Protein AF-A0A7C1BWY4-F1 (afdb_monomer)

Nearest PDB structures (foldseek):
  3x1l-assembly1_H  TM=4.201E-01  e=5.572E-02  Archaeoglobus fulgidus DSM 4304

Solvent-accessible surface area (backbone atoms only — not comparable to full-atom values): 19844 Å² total; per-residue (Å²): 144,86,88,88,88,85,84,80,77,74,80,69,59,78,32,77,46,79,43,73,41,64,31,65,55,60,60,73,82,49,42,76,70,36,74,76,50,57,74,44,43,20,40,29,40,39,60,72,65,36,32,48,62,25,18,27,71,47,77,40,70,37,46,59,66,57,35,50,54,54,47,51,54,49,52,50,38,45,66,73,47,46,53,79,58,48,58,71,74,50,72,84,60,72,86,36,77,56,74,91,39,56,69,41,40,53,47,59,36,35,56,68,23,70,56,37,46,55,51,45,54,52,50,51,53,50,50,52,56,53,46,57,74,73,38,99,75,77,81,87,84,83,82,78,82,92,63,93,84,86,52,42,58,87,40,90,47,101,88,54,75,17,66,42,43,40,84,92,68,12,38,58,44,47,57,15,66,59,53,48,49,54,54,47,52,53,45,50,47,34,30,60,74,35,88,89,45,92,46,40,62,46,51,48,33,51,35,64,19,63,63,66,75,39,59,49,38,48,58,74,90,77,54,69,99,43,71,67,63,47,54,51,40,50,50,38,31,47,40,48,49,51,44,25,75,76,40,30,75,77,35,63,56,41,49,52,53,38,64,33,63,64,37,44,74,32,36,57,77,95,55,42,71,34,52,82,32,46,34,61,34,50,59,44,46,52,75,30,69,68,57,42,72,34,51,50,48,72,36,74,58,83,63,64,67,43,75,57,79,66,76,74,54,80,85,80,85,86,58,63,56,42,57,52,31,77,70,71,74,46,79,75,53,91,86,48,78,64,69,125

Sequence (340 aa):
MRQLVKANKGFDMEKVKEIEIPRYTVPGYLEKLLSTDFYEATPGHRFLLYFHGASYKARLKGERKEVKDKGKDLERKLDHGEWKNLYKQYRPSDWNPLKDSKIYALKSVRGKSEIAKVLTEALQSRQAFLAEKLVNQVEPIKVKLTAPLATGLGNPHPVENGFSFLSPYGIPYLPGSGIKGAVRRAAEELALFDESSDWSIPLVWLLFGFETSSAYLAPLSKLEAVDVVQKEAEHWRGAFGEYAEKQAEADKVLRYWLSLEAVKSSIPEELQHLTERPFEFCKTLQGSDKLRKAISWQGLVRFWDVFFDTDFLDVDILNPHHKDYYEGKGPPHDAESPKP

Radius of gyration: 29.58 Å; Cα contacts (8 Å, |Δi|>4): 417; chains: 1; bounding box: 61×52×114 Å

Mean predicted aligned error: 10.59 Å

pLDDT: mean 82.98, std 13.2, range [36.94, 98.19]

Structure (mmCIF, N/CA/C/O backbone):
data_AF-A0A7C1BWY4-F1
#
_entry.id   AF-A0A7C1BWY4-F1
#
loop_
_atom_site.group_PDB
_atom_site.id
_atom_site.type_symbol
_atom_site.label_atom_id
_atom_site.label_alt_id
_atom_site.label_comp_id
_atom_site.label_asym_id
_atom_site.label_entity_id
_atom_site.label_seq_id
_atom_site.pdbx_PDB_ins_code
_atom_site.Cartn_x
_atom_site.Cartn_y
_atom_site.Cartn_z
_atom_site.occupancy
_atom_site.B_iso_or_equiv
_atom_site.auth_seq_id
_atom_site.auth_comp_id
_atom_site.auth_asym_id
_atom_site.auth_atom_id
_atom_site.pdbx_PDB_model_num
ATOM 1 N N . MET A 1 1 ? 18.100 23.769 -83.404 1.00 38.16 1 MET A N 1
ATOM 2 C CA . MET A 1 1 ? 17.680 23.913 -81.988 1.00 38.16 1 MET A CA 1
ATOM 3 C C . MET A 1 1 ? 16.812 22.734 -81.525 1.00 38.16 1 MET A C 1
ATOM 5 O O . MET A 1 1 ? 15.706 22.909 -81.035 1.00 38.16 1 MET A O 1
ATOM 9 N N . ARG A 1 2 ? 17.310 21.504 -81.680 1.00 37.97 2 ARG A N 1
ATOM 10 C CA . ARG A 1 2 ? 16.733 20.279 -81.111 1.00 37.97 2 ARG A CA 1
ATOM 11 C C . ARG A 1 2 ? 17.911 19.474 -80.589 1.00 37.97 2 ARG A C 1
ATOM 13 O O . ARG A 1 2 ? 18.561 18.822 -81.389 1.00 37.97 2 ARG A O 1
ATOM 20 N N . GLN A 1 3 ? 18.210 19.644 -79.306 1.00 36.94 3 GLN A N 1
ATOM 21 C CA . GLN A 1 3 ? 19.087 18.841 -78.439 1.00 36.94 3 GLN A CA 1
ATOM 22 C C . GLN A 1 3 ? 19.572 19.785 -77.337 1.00 36.94 3 GLN A C 1
ATOM 24 O O . GLN A 1 3 ? 20.549 20.483 -77.557 1.00 36.94 3 GLN A O 1
ATOM 29 N N . LEU A 1 4 ? 18.835 19.883 -76.220 1.00 36.97 4 LEU A N 1
ATOM 30 C CA . LEU A 1 4 ? 19.330 20.381 -74.917 1.00 36.97 4 LEU A CA 1
ATOM 31 C C . LEU A 1 4 ? 18.254 20.321 -73.803 1.00 36.97 4 LEU A C 1
ATOM 33 O O . LEU A 1 4 ? 18.167 21.212 -72.972 1.00 36.97 4 LEU A O 1
ATOM 37 N N . VAL A 1 5 ? 17.408 19.277 -73.751 1.00 41.53 5 VAL A N 1
ATOM 38 C CA . VAL A 1 5 ? 16.479 19.073 -72.604 1.00 41.53 5 VAL A CA 1
ATOM 39 C C . VAL A 1 5 ? 16.385 17.596 -72.189 1.00 41.53 5 VAL A C 1
ATOM 41 O O . VAL A 1 5 ? 15.320 17.071 -71.886 1.00 41.53 5 VAL A O 1
ATOM 44 N N . LYS A 1 6 ? 17.509 16.873 -72.191 1.00 43.94 6 LYS A N 1
ATOM 45 C CA . LYS A 1 6 ? 17.592 15.530 -71.584 1.00 43.94 6 LYS A CA 1
ATOM 46 C C . LYS A 1 6 ? 18.918 15.339 -70.853 1.00 43.94 6 LYS A C 1
ATOM 48 O O . LYS A 1 6 ? 19.747 14.546 -71.272 1.00 43.94 6 LYS A O 1
ATOM 53 N N . ALA A 1 7 ? 19.097 16.062 -69.753 1.00 42.03 7 ALA A N 1
ATOM 54 C CA . ALA A 1 7 ? 20.042 15.705 -68.697 1.00 42.03 7 ALA A CA 1
ATOM 55 C C . ALA A 1 7 ? 19.697 16.492 -67.426 1.00 42.03 7 ALA A C 1
ATOM 57 O O . ALA A 1 7 ? 20.281 17.525 -67.147 1.00 42.03 7 ALA A O 1
ATOM 58 N N . ASN A 1 8 ? 18.689 16.027 -66.694 1.00 39.12 8 ASN A N 1
ATOM 59 C CA . ASN A 1 8 ? 18.586 16.237 -65.249 1.00 39.12 8 ASN A CA 1
ATOM 60 C C . ASN A 1 8 ? 17.793 15.050 -64.686 1.00 39.12 8 ASN A C 1
ATOM 62 O O . ASN A 1 8 ? 16.659 15.168 -64.231 1.00 39.12 8 ASN A O 1
ATOM 66 N N . LYS A 1 9 ? 18.383 13.850 -64.814 1.00 44.06 9 LYS A N 1
ATOM 67 C CA . LYS A 1 9 ? 18.074 12.752 -63.894 1.00 44.06 9 LYS A CA 1
ATOM 68 C C . LYS A 1 9 ? 18.642 13.167 -62.541 1.00 44.06 9 LYS A C 1
ATOM 70 O O . LYS A 1 9 ? 19.749 13.693 -62.493 1.00 44.06 9 LYS A O 1
ATOM 75 N N . GLY A 1 10 ? 17.825 13.008 -61.505 1.00 44.81 10 GLY A N 1
ATOM 76 C CA . GLY A 1 10 ? 18.005 13.628 -60.202 1.00 44.81 10 GLY A CA 1
ATOM 77 C C . GLY A 1 10 ? 19.420 13.500 -59.654 1.00 44.81 10 GLY A C 1
ATOM 78 O O . GLY A 1 10 ? 19.960 12.402 -59.558 1.00 44.81 10 GLY A O 1
ATOM 79 N N . PHE A 1 11 ? 19.976 14.639 -59.248 1.00 47.97 11 PHE A N 1
ATOM 80 C CA . PHE A 1 11 ? 20.920 14.656 -58.144 1.00 47.97 11 PHE A CA 1
ATOM 81 C C . PHE A 1 11 ? 20.194 14.024 -56.954 1.00 47.97 11 PHE A C 1
ATOM 83 O O . PHE A 1 11 ? 19.310 14.650 -56.362 1.00 47.97 11 PHE A O 1
ATOM 90 N N . ASP A 1 12 ? 20.494 12.761 -56.658 1.00 56.50 12 ASP A N 1
ATOM 91 C CA . ASP A 1 12 ? 20.098 12.144 -55.399 1.00 56.50 12 ASP A CA 1
ATOM 92 C C . ASP A 1 12 ? 20.896 12.883 -54.321 1.00 56.50 12 ASP A C 1
ATOM 94 O O . ASP A 1 12 ? 22.077 12.623 -54.098 1.00 56.50 12 ASP A O 1
ATOM 98 N N . MET A 1 13 ? 20.302 13.952 -53.782 1.00 62.56 13 MET A N 1
ATOM 99 C CA . MET A 1 13 ? 20.962 14.779 -52.781 1.00 62.56 13 MET A CA 1
ATOM 100 C C . MET A 1 13 ? 21.302 13.891 -51.590 1.00 62.56 13 MET A C 1
ATOM 102 O O . MET A 1 13 ? 20.403 13.273 -51.009 1.00 62.56 13 MET A O 1
ATOM 106 N N . GLU A 1 14 ? 22.589 13.843 -51.241 1.00 71.56 14 GLU A N 1
ATOM 107 C CA . GLU A 1 14 ? 23.086 13.134 -50.067 1.00 71.56 14 GLU A CA 1
ATOM 108 C C . GLU A 1 14 ? 22.249 13.556 -48.858 1.00 71.56 14 GLU A C 1
ATOM 110 O O . GLU A 1 14 ? 22.215 14.727 -48.465 1.00 71.56 14 GLU A O 1
ATOM 115 N N . LYS A 1 15 ? 21.500 12.604 -48.302 1.00 83.81 15 LYS A N 1
ATOM 116 C CA . LYS A 1 15 ? 20.608 12.879 -47.186 1.00 83.81 15 LYS A CA 1
ATOM 117 C C . LYS A 1 15 ? 21.322 12.521 -45.896 1.00 83.81 15 LYS A C 1
ATOM 119 O O . LYS A 1 15 ? 21.910 11.452 -45.770 1.00 83.81 15 LYS A O 1
ATOM 124 N N . VAL A 1 16 ? 21.209 13.402 -44.909 1.00 82.19 16 VAL A N 1
ATOM 125 C CA . VAL A 1 16 ? 21.660 13.132 -43.545 1.00 82.19 16 VAL A CA 1
ATOM 126 C C . VAL A 1 16 ? 20.434 13.021 -42.643 1.00 82.19 16 VAL A C 1
ATOM 128 O O . VAL A 1 16 ? 19.571 13.899 -42.662 1.00 82.19 16 VAL A O 1
ATOM 131 N N . LYS A 1 17 ? 20.329 11.934 -41.872 1.00 84.25 17 LYS A N 1
ATOM 132 C CA . LYS A 1 17 ? 19.345 11.780 -40.786 1.00 84.25 17 LYS A CA 1
ATOM 133 C C . LYS A 1 17 ? 20.105 11.557 -39.481 1.00 84.25 17 LYS A C 1
ATOM 135 O O . LYS A 1 17 ? 20.939 10.657 -39.410 1.00 84.25 17 LYS A O 1
ATOM 140 N N . GLU A 1 18 ? 19.819 12.370 -38.469 1.00 84.69 18 GLU A N 1
ATOM 141 C CA . GLU A 1 18 ? 20.255 12.116 -37.094 1.00 84.69 18 GLU A CA 1
ATOM 142 C C . GLU A 1 18 ? 19.169 11.314 -36.373 1.00 84.69 18 GLU A C 1
ATOM 144 O O . GLU A 1 18 ? 17.987 11.638 -36.478 1.00 84.69 18 GLU A O 1
ATOM 149 N N . ILE A 1 19 ? 19.567 10.250 -35.680 1.00 84.50 19 ILE A N 1
ATOM 150 C CA . ILE A 1 19 ? 18.697 9.466 -34.802 1.00 84.50 19 ILE A CA 1
ATOM 151 C C . ILE A 1 19 ? 19.327 9.463 -33.417 1.00 84.50 19 ILE A C 1
ATOM 153 O O . ILE A 1 19 ? 20.522 9.198 -33.267 1.00 84.50 19 ILE A O 1
ATOM 157 N N . GLU A 1 20 ? 18.525 9.795 -32.417 1.00 86.56 20 GLU A N 1
ATOM 158 C CA . GLU A 1 20 ? 18.932 9.734 -31.024 1.00 86.56 20 GLU A CA 1
ATOM 159 C C . GLU A 1 20 ? 18.899 8.273 -30.550 1.00 86.56 20 GLU A C 1
ATOM 161 O O . GLU A 1 20 ? 17.899 7.578 -30.706 1.00 86.56 20 GLU A O 1
ATOM 166 N N . ILE A 1 21 ? 20.016 7.793 -30.004 1.00 84.81 21 ILE A N 1
ATOM 167 C CA . ILE A 1 21 ? 20.119 6.460 -29.410 1.00 84.81 21 ILE A CA 1
ATOM 168 C C . ILE A 1 21 ? 20.327 6.641 -27.905 1.00 84.81 21 ILE A C 1
ATOM 170 O O . ILE A 1 21 ? 21.340 7.234 -27.510 1.00 84.81 21 ILE A O 1
ATOM 174 N N . PRO A 1 22 ? 19.396 6.161 -27.058 1.00 84.88 22 PRO A N 1
ATOM 175 C CA . PRO A 1 22 ? 19.569 6.177 -25.613 1.00 84.88 22 PRO A CA 1
ATOM 176 C C . PRO A 1 22 ? 20.877 5.505 -25.188 1.00 84.88 22 PRO A C 1
ATOM 178 O O . PRO A 1 22 ? 21.312 4.530 -25.797 1.00 84.88 22 PRO A O 1
ATOM 181 N N . ARG A 1 23 ? 21.493 6.015 -24.118 1.00 78.44 23 ARG A N 1
ATOM 182 C CA . ARG A 1 23 ? 22.682 5.450 -23.472 1.00 78.44 23 ARG A CA 1
ATOM 183 C C . ARG A 1 23 ? 22.501 5.360 -21.957 1.00 78.44 23 ARG A C 1
ATOM 185 O O . ARG A 1 23 ? 22.072 6.325 -21.327 1.00 78.44 23 ARG A O 1
ATOM 192 N N . TYR A 1 24 ? 22.872 4.218 -21.381 1.00 75.56 24 TYR A N 1
ATOM 193 C CA . TYR A 1 24 ? 22.904 4.017 -19.933 1.00 75.56 24 TYR A CA 1
ATOM 194 C C . TYR A 1 24 ? 23.910 4.961 -19.256 1.00 75.56 24 TYR A C 1
ATOM 196 O O . TYR A 1 24 ? 25.001 5.223 -19.770 1.00 75.56 24 TYR A O 1
ATOM 204 N N . THR A 1 25 ? 23.565 5.444 -18.068 1.00 71.81 25 THR A N 1
ATOM 205 C CA . THR A 1 25 ? 24.462 6.239 -17.219 1.00 71.81 25 THR A CA 1
ATOM 206 C C . THR A 1 25 ? 25.008 5.348 -16.111 1.00 71.81 25 THR A C 1
ATOM 208 O O . THR A 1 25 ? 24.485 5.319 -15.003 1.00 71.81 25 THR A O 1
ATOM 211 N N . VAL A 1 26 ? 26.045 4.575 -16.432 1.00 70.31 26 VAL A N 1
ATOM 212 C CA . VAL A 1 26 ? 26.705 3.658 -15.492 1.00 70.31 26 VAL A CA 1
ATOM 213 C C . VAL A 1 26 ? 28.089 4.224 -15.156 1.00 70.31 26 VAL A C 1
ATOM 215 O O . VAL A 1 26 ? 28.802 4.638 -16.073 1.00 70.31 26 VAL A O 1
ATOM 218 N N . PRO A 1 27 ? 28.513 4.245 -13.878 1.00 69.88 27 PRO A N 1
ATOM 219 C CA . PRO A 1 27 ? 29.883 4.602 -13.528 1.00 69.88 27 PRO A CA 1
ATOM 220 C C . PRO A 1 27 ? 30.902 3.740 -14.286 1.00 69.88 27 PRO A C 1
ATOM 222 O O . PRO A 1 27 ? 30.757 2.522 -14.354 1.00 69.88 27 PRO A O 1
ATOM 225 N N . GLY A 1 28 ? 31.970 4.341 -14.818 1.00 68.31 28 GLY A N 1
ATOM 226 C CA . GLY A 1 28 ? 32.916 3.638 -15.702 1.00 68.31 28 GLY A CA 1
ATOM 227 C C . GLY A 1 28 ? 33.577 2.389 -15.095 1.00 68.31 28 GLY A C 1
ATOM 228 O O . GLY A 1 28 ? 33.959 1.476 -15.825 1.00 68.31 28 GLY A O 1
ATOM 229 N N . TYR A 1 29 ? 33.672 2.299 -13.762 1.00 72.69 29 TYR A N 1
ATOM 230 C CA . TYR A 1 29 ? 34.167 1.096 -13.079 1.00 72.69 29 TYR A CA 1
ATOM 231 C C . TYR A 1 29 ? 33.192 -0.089 -13.176 1.00 72.69 29 TYR A C 1
ATOM 233 O O . TYR A 1 29 ? 33.636 -1.232 -13.239 1.00 72.69 29 TYR A O 1
ATOM 241 N N . LEU A 1 30 ? 31.883 0.173 -13.245 1.00 67.62 30 LEU A N 1
ATOM 242 C CA . LEU A 1 30 ? 30.853 -0.839 -13.479 1.00 67.62 30 LEU A CA 1
ATOM 243 C C . LEU A 1 30 ? 30.667 -1.142 -14.963 1.00 67.62 30 LEU A C 1
ATOM 245 O O . LEU A 1 30 ? 30.237 -2.238 -15.289 1.00 67.62 30 LEU A O 1
ATOM 249 N N . GLU A 1 31 ? 31.014 -0.229 -15.872 1.00 65.31 31 GLU A N 1
ATOM 250 C CA . GLU A 1 31 ? 30.838 -0.445 -17.315 1.00 65.31 31 GLU A CA 1
ATOM 251 C C . GLU A 1 31 ? 31.576 -1.704 -17.804 1.00 65.31 31 GLU A C 1
ATOM 253 O O . GLU A 1 31 ? 31.019 -2.492 -18.564 1.00 65.31 31 GLU A O 1
ATOM 258 N N . LYS A 1 32 ? 32.791 -1.967 -17.301 1.00 64.31 32 LYS A N 1
ATOM 259 C CA . LYS A 1 32 ? 33.547 -3.187 -17.642 1.00 64.31 32 LYS A CA 1
ATOM 260 C C . LYS A 1 32 ? 32.888 -4.466 -17.120 1.00 64.31 32 LYS A C 1
ATOM 262 O O . LYS A 1 32 ? 32.922 -5.473 -17.817 1.00 64.31 32 LYS A O 1
ATOM 267 N N . LEU A 1 33 ? 32.288 -4.406 -15.931 1.00 62.12 33 LEU A N 1
ATOM 268 C CA . LEU A 1 33 ? 31.609 -5.530 -15.277 1.00 62.12 33 LEU A CA 1
ATOM 269 C C . LEU A 1 33 ? 30.228 -5.796 -15.897 1.00 62.12 33 LEU A C 1
ATOM 271 O O . LEU A 1 33 ? 29.867 -6.938 -16.130 1.00 62.12 33 LEU A O 1
ATOM 275 N N . LEU A 1 34 ? 29.476 -4.742 -16.218 1.00 62.62 34 LEU A N 1
ATOM 276 C CA . LEU A 1 34 ? 28.078 -4.816 -16.651 1.00 62.62 34 LEU A CA 1
ATOM 277 C C . LEU A 1 34 ? 27.894 -4.839 -18.176 1.00 62.62 34 LEU A C 1
ATOM 279 O O . LEU A 1 34 ? 26.786 -5.085 -18.642 1.00 62.62 34 LEU A O 1
ATOM 283 N N . SER A 1 35 ? 28.941 -4.604 -18.979 1.00 55.50 35 SER A N 1
ATOM 284 C CA . SER A 1 35 ? 28.844 -4.515 -20.455 1.00 55.50 35 SER A CA 1
ATOM 285 C C . SER A 1 35 ? 28.242 -5.747 -21.155 1.00 55.50 35 SER A C 1
ATOM 287 O O . SER A 1 35 ? 27.814 -5.649 -22.309 1.00 55.50 35 SER A O 1
ATOM 289 N N . THR A 1 36 ? 28.176 -6.895 -20.473 1.00 52.06 36 THR A N 1
ATOM 290 C CA . THR A 1 36 ? 27.485 -8.105 -20.952 1.00 52.06 36 THR A CA 1
ATOM 291 C C . THR A 1 36 ? 26.262 -8.485 -20.111 1.00 52.06 36 THR A C 1
ATOM 293 O O . THR A 1 36 ? 25.260 -8.878 -20.709 1.00 52.06 36 THR A O 1
ATOM 296 N N . ASP A 1 37 ? 26.289 -8.231 -18.800 1.00 60.34 37 ASP A N 1
ATOM 297 C CA . ASP A 1 37 ? 25.261 -8.672 -17.839 1.00 60.34 37 ASP A 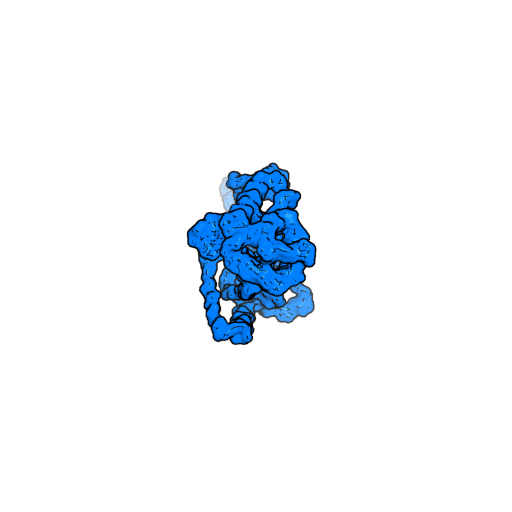CA 1
ATOM 298 C C . ASP A 1 37 ? 24.135 -7.648 -17.596 1.00 60.34 37 ASP A C 1
ATOM 300 O O . ASP A 1 37 ? 23.101 -7.971 -17.015 1.00 60.34 37 ASP A O 1
ATOM 304 N N . PHE A 1 38 ? 24.274 -6.404 -18.075 1.00 66.31 38 PHE A N 1
ATOM 305 C CA . PHE A 1 38 ? 23.257 -5.354 -17.906 1.00 66.31 38 PHE A CA 1
ATOM 306 C C . PHE A 1 38 ? 21.873 -5.759 -18.438 1.00 66.31 38 PHE A C 1
ATOM 308 O O . PHE A 1 38 ? 20.847 -5.417 -17.852 1.00 66.31 38 PHE A O 1
ATOM 315 N N . TYR A 1 39 ? 21.834 -6.497 -19.549 1.00 67.75 39 TYR A N 1
ATOM 316 C CA . TYR A 1 39 ? 20.575 -6.932 -20.158 1.00 67.75 39 TYR A CA 1
ATOM 317 C C . TYR A 1 39 ? 19.867 -8.015 -19.347 1.00 67.75 39 TYR A C 1
ATOM 319 O O . TYR A 1 39 ? 18.647 -8.130 -19.448 1.00 67.75 39 TYR A O 1
ATOM 327 N N . GLU A 1 40 ? 20.615 -8.752 -18.526 1.00 74.44 40 GLU A N 1
ATOM 328 C CA . GLU A 1 40 ? 20.093 -9.779 -17.626 1.00 74.44 40 GLU A CA 1
ATOM 329 C C . GLU A 1 40 ? 19.719 -9.212 -16.251 1.00 74.44 40 GLU A C 1
ATOM 331 O O . GLU A 1 40 ? 18.987 -9.865 -15.507 1.00 74.44 40 GLU A O 1
ATOM 336 N N . ALA A 1 41 ? 20.160 -7.989 -15.926 1.00 80.94 41 ALA A N 1
ATOM 337 C CA . ALA A 1 41 ? 19.812 -7.307 -14.684 1.00 80.94 41 ALA A CA 1
ATOM 338 C C . ALA A 1 41 ? 18.293 -7.154 -14.516 1.00 80.94 41 ALA A C 1
ATOM 340 O O . ALA A 1 41 ? 17.524 -7.087 -15.483 1.00 80.94 41 ALA A O 1
ATOM 341 N N . THR A 1 42 ? 17.860 -7.065 -13.260 1.00 86.75 42 THR A N 1
ATOM 342 C CA . THR A 1 42 ? 16.439 -6.960 -12.938 1.00 86.75 42 THR A CA 1
ATOM 343 C C . THR A 1 42 ? 15.848 -5.643 -13.462 1.00 86.75 42 THR A C 1
ATOM 345 O O . THR A 1 42 ? 16.560 -4.634 -13.575 1.00 86.75 42 THR A O 1
ATOM 348 N N . PRO A 1 43 ? 14.543 -5.605 -13.790 1.00 87.88 43 PRO A N 1
ATOM 349 C CA . PRO A 1 43 ? 13.898 -4.407 -14.327 1.00 87.88 43 PRO A CA 1
ATOM 350 C C . PRO A 1 43 ? 14.144 -3.147 -13.489 1.00 87.88 43 PRO A C 1
ATOM 352 O O . PRO A 1 43 ? 14.484 -2.102 -14.034 1.00 87.88 43 PRO A O 1
ATOM 355 N N . GLY A 1 44 ? 14.076 -3.257 -12.165 1.00 88.06 44 GLY A N 1
ATOM 356 C CA . GLY A 1 44 ? 14.297 -2.148 -11.246 1.00 88.06 44 GLY A CA 1
ATOM 357 C C . GLY A 1 44 ? 15.738 -1.658 -11.200 1.00 88.06 44 GLY A C 1
ATOM 358 O O . GLY A 1 44 ? 15.951 -0.466 -11.028 1.00 88.06 44 GLY A O 1
ATOM 359 N N . HIS A 1 45 ? 16.743 -2.512 -11.416 1.00 85.19 45 HIS A N 1
ATOM 360 C CA . HIS A 1 45 ? 18.121 -2.030 -11.587 1.00 85.19 45 HIS A CA 1
ATOM 361 C C . HIS A 1 45 ? 18.271 -1.240 -12.884 1.00 85.19 45 HIS A C 1
ATOM 363 O O . HIS A 1 45 ? 18.855 -0.155 -12.881 1.00 85.19 45 HIS A O 1
ATOM 369 N N . ARG A 1 46 ? 17.690 -1.741 -13.980 1.00 83.44 46 ARG A N 1
ATOM 370 C CA . ARG A 1 46 ? 17.682 -1.033 -15.269 1.00 83.44 46 ARG A CA 1
ATOM 371 C C . ARG A 1 46 ? 16.906 0.284 -15.202 1.00 83.44 46 ARG A C 1
ATOM 373 O O . ARG A 1 46 ? 17.294 1.226 -15.877 1.00 83.44 46 ARG A O 1
ATOM 380 N N . PHE A 1 47 ? 15.851 0.358 -14.391 1.00 85.38 47 PHE A N 1
ATOM 381 C CA . PHE A 1 47 ? 15.023 1.553 -14.220 1.00 85.38 47 PHE A CA 1
ATOM 382 C C . PHE A 1 47 ? 15.591 2.556 -13.207 1.00 85.38 47 PHE A C 1
ATOM 384 O O . PHE A 1 47 ? 15.553 3.748 -13.446 1.00 85.38 47 PHE A O 1
ATOM 391 N N . LEU A 1 48 ? 16.139 2.122 -12.072 1.00 80.81 48 LEU A N 1
ATOM 392 C CA . LEU A 1 48 ? 16.554 3.045 -11.005 1.00 80.81 48 LEU A CA 1
ATOM 393 C C . LEU A 1 48 ? 18.039 3.407 -11.057 1.00 80.81 48 LEU A C 1
ATOM 395 O O . LEU A 1 48 ? 18.404 4.543 -10.773 1.00 80.81 48 LEU A O 1
ATOM 399 N N . LEU A 1 49 ? 18.905 2.443 -11.376 1.00 75.00 49 LEU A N 1
ATOM 400 C CA . LEU A 1 49 ? 20.358 2.613 -11.254 1.00 75.00 49 LEU A CA 1
ATOM 401 C C . LEU A 1 49 ? 21.028 2.913 -12.589 1.00 75.00 49 LEU A C 1
ATOM 403 O O . LEU A 1 49 ? 22.000 3.660 -12.652 1.00 75.00 49 LEU A O 1
ATOM 407 N N . TYR A 1 50 ? 20.524 2.301 -13.653 1.00 73.56 50 TYR A N 1
ATOM 408 C CA . TYR A 1 50 ? 21.216 2.227 -14.936 1.00 73.56 50 TYR A CA 1
ATOM 409 C C . TYR A 1 50 ? 20.363 2.744 -16.098 1.00 73.56 50 TYR A C 1
ATOM 411 O O . TYR A 1 50 ? 20.656 2.452 -17.261 1.00 73.56 50 TYR A O 1
ATOM 419 N N . PHE A 1 51 ? 19.302 3.492 -15.790 1.00 75.81 51 PHE A N 1
ATOM 420 C CA . PHE A 1 51 ? 18.381 4.006 -16.794 1.00 75.81 51 PHE A CA 1
ATOM 421 C C . PHE A 1 51 ? 19.103 4.883 -17.809 1.00 75.81 51 PHE A C 1
ATOM 423 O O . PHE A 1 51 ? 20.133 5.504 -17.525 1.00 75.81 51 PHE A O 1
ATOM 430 N N . HIS A 1 52 ? 18.560 4.937 -19.020 1.00 76.81 52 HIS A N 1
ATOM 431 C CA . HIS A 1 52 ? 19.134 5.769 -20.059 1.00 76.81 52 HIS A CA 1
ATOM 432 C C . HIS A 1 52 ? 18.768 7.233 -19.773 1.00 76.81 52 HIS A C 1
ATOM 434 O O . HIS A 1 52 ? 17.727 7.719 -20.196 1.00 76.81 52 HIS A O 1
ATOM 440 N N . GLY A 1 53 ? 19.601 7.935 -19.003 1.00 75.69 53 GLY A N 1
ATOM 441 C CA . GLY A 1 53 ? 19.478 9.383 -18.785 1.00 75.69 53 GLY A CA 1
ATOM 442 C C . GLY A 1 53 ? 20.165 10.221 -19.869 1.00 75.69 53 GLY A C 1
ATOM 443 O O . GLY A 1 53 ? 19.946 11.428 -19.971 1.00 75.69 53 GLY A O 1
ATOM 444 N N . ALA A 1 54 ? 20.997 9.581 -20.690 1.00 79.12 54 ALA A N 1
ATOM 445 C CA . ALA A 1 54 ? 21.763 10.212 -21.751 1.00 79.12 54 ALA A CA 1
ATOM 446 C C . ALA A 1 54 ? 21.462 9.576 -23.111 1.00 79.12 54 ALA A C 1
ATOM 448 O O . ALA A 1 54 ? 20.827 8.526 -23.212 1.00 79.12 54 ALA A O 1
ATOM 449 N N . SER A 1 55 ? 21.946 10.210 -24.168 1.00 84.56 55 SER A N 1
ATOM 450 C CA . SER A 1 55 ? 21.867 9.739 -25.541 1.00 84.56 55 SER A CA 1
ATOM 451 C C . SER A 1 55 ? 23.100 10.155 -26.342 1.00 84.56 55 SER A C 1
ATOM 453 O O . SER A 1 55 ? 23.884 11.024 -25.944 1.00 84.56 55 SER A O 1
ATOM 455 N N . TYR A 1 56 ? 23.283 9.515 -27.493 1.00 84.69 56 TYR A N 1
ATOM 456 C CA . TYR A 1 56 ? 24.186 9.981 -28.541 1.00 84.69 56 TYR A CA 1
ATOM 457 C C . TYR A 1 56 ? 23.449 10.031 -29.880 1.00 84.69 56 TYR A C 1
ATOM 459 O O . TYR A 1 56 ? 22.392 9.422 -30.057 1.00 84.69 56 TYR A O 1
ATOM 467 N N . LYS A 1 57 ? 24.002 10.778 -30.837 1.00 83.56 57 LYS A N 1
ATOM 468 C CA . LYS A 1 57 ? 23.378 10.979 -32.146 1.00 83.56 57 LYS A CA 1
ATOM 469 C C . LYS A 1 57 ? 24.040 10.103 -33.202 1.00 83.56 57 LYS A C 1
ATOM 471 O O . LYS A 1 57 ? 25.171 10.357 -33.612 1.00 83.56 57 LYS A O 1
ATOM 476 N N . ALA A 1 58 ? 23.318 9.103 -33.693 1.00 83.50 58 ALA A N 1
ATOM 477 C CA . ALA A 1 58 ? 23.733 8.342 -34.862 1.00 83.50 58 ALA A CA 1
ATOM 478 C C . ALA A 1 58 ? 23.439 9.142 -36.138 1.00 83.50 58 ALA A C 1
ATOM 480 O O . ALA A 1 58 ? 22.297 9.520 -36.402 1.00 83.50 58 ALA A O 1
ATOM 481 N N . ARG A 1 59 ? 24.476 9.394 -36.945 1.00 84.44 59 ARG A N 1
ATOM 482 C CA . ARG A 1 59 ? 24.363 10.068 -38.246 1.00 84.44 59 ARG A CA 1
ATOM 483 C C . ARG A 1 59 ? 24.305 9.043 -39.368 1.00 84.44 59 ARG A C 1
ATOM 485 O O . ARG A 1 59 ? 25.300 8.389 -39.665 1.00 84.44 59 ARG A O 1
ATOM 492 N N . LEU A 1 60 ? 23.152 8.942 -40.017 1.00 84.69 60 LEU A N 1
ATOM 493 C CA . LEU A 1 60 ? 22.968 8.148 -41.227 1.00 84.69 60 LEU A CA 1
ATOM 494 C C . LEU A 1 60 ? 23.181 9.043 -42.447 1.00 84.69 60 LEU A C 1
ATOM 496 O O . LEU A 1 60 ? 22.515 10.072 -42.569 1.00 84.69 60 LEU A O 1
ATOM 500 N N . LYS A 1 61 ? 24.095 8.645 -43.336 1.00 84.31 61 LYS A N 1
ATOM 501 C CA . LYS A 1 61 ? 24.388 9.320 -44.607 1.00 84.31 61 LYS A CA 1
ATOM 502 C C . LYS A 1 61 ? 24.235 8.346 -45.772 1.00 84.31 61 LYS A C 1
ATOM 504 O O . LYS A 1 61 ? 24.518 7.158 -45.603 1.00 84.31 61 LYS A O 1
ATOM 509 N N . GLY A 1 62 ? 23.784 8.846 -46.916 1.00 88.31 62 GLY A N 1
ATOM 510 C CA . GLY A 1 62 ? 23.621 8.070 -48.146 1.00 88.31 62 GLY A CA 1
ATOM 511 C C . GLY A 1 62 ? 22.524 8.632 -49.046 1.00 88.31 62 GLY A C 1
ATOM 512 O O . GLY A 1 62 ? 22.024 9.742 -48.827 1.00 88.31 62 GLY A O 1
ATOM 513 N N . GLU A 1 63 ? 22.124 7.844 -50.040 1.00 86.81 63 GLU A N 1
ATOM 514 C CA . GLU A 1 63 ? 20.996 8.179 -50.912 1.00 86.81 63 GLU A CA 1
ATOM 515 C C . GLU A 1 63 ? 19.686 8.251 -50.116 1.00 86.81 63 GLU A C 1
ATOM 517 O O . GLU A 1 63 ? 19.505 7.601 -49.078 1.00 86.81 63 GLU A O 1
ATOM 522 N N . ARG A 1 64 ? 18.713 9.026 -50.610 1.00 84.50 64 ARG A N 1
ATOM 523 C CA . ARG A 1 64 ? 17.465 9.293 -49.877 1.00 84.50 64 ARG A CA 1
ATOM 524 C C . ARG A 1 64 ? 16.725 8.018 -49.457 1.00 84.50 64 ARG A C 1
ATOM 526 O O . ARG A 1 64 ? 16.132 7.993 -48.373 1.00 84.50 64 ARG A O 1
ATOM 533 N N . LYS A 1 65 ? 16.719 6.994 -50.316 1.00 85.88 65 LYS A N 1
ATOM 534 C CA . LYS A 1 65 ? 16.069 5.700 -50.055 1.00 85.88 65 LYS A CA 1
ATOM 535 C C . LYS A 1 65 ? 16.842 4.893 -49.009 1.00 85.88 65 LYS A C 1
ATOM 537 O O . LYS A 1 65 ? 16.249 4.449 -48.032 1.00 85.88 65 LYS A O 1
ATOM 542 N N . GLU A 1 66 ? 18.159 4.816 -49.154 1.00 86.50 66 GLU A N 1
ATOM 543 C CA . GLU A 1 66 ? 19.047 4.097 -48.239 1.00 86.50 66 GLU A CA 1
ATOM 544 C C . GLU A 1 66 ? 18.971 4.645 -46.804 1.00 86.50 66 GLU A C 1
ATOM 546 O O . GLU A 1 66 ? 18.832 3.889 -45.843 1.00 86.50 66 GLU A O 1
ATOM 551 N N . VAL A 1 67 ? 18.983 5.973 -46.647 1.00 86.12 67 VAL A N 1
ATOM 552 C CA . VAL A 1 67 ? 18.871 6.636 -45.336 1.00 86.12 67 VAL A CA 1
ATOM 553 C C . VAL A 1 67 ? 17.517 6.364 -44.683 1.00 86.12 67 VAL A C 1
A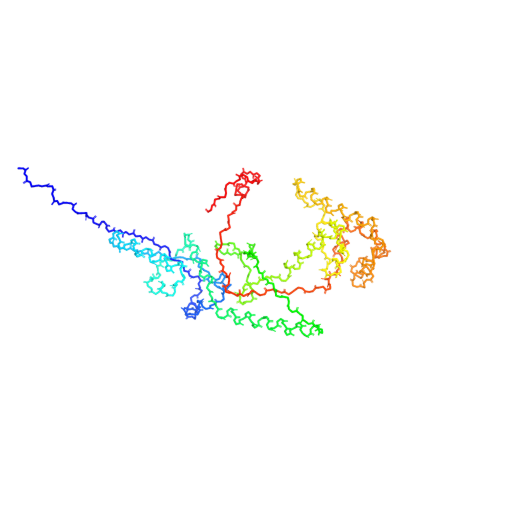TOM 555 O O . VAL A 1 67 ? 17.429 6.207 -43.463 1.00 86.12 67 VAL A O 1
ATOM 558 N N . LYS A 1 68 ? 16.446 6.292 -45.482 1.00 86.31 68 LYS A N 1
ATOM 559 C CA . LYS A 1 68 ? 15.105 5.961 -44.990 1.00 86.31 68 LYS A CA 1
ATOM 560 C C . LYS A 1 68 ? 15.047 4.519 -44.483 1.00 86.31 68 LYS A C 1
ATOM 562 O O . LYS A 1 68 ? 14.512 4.298 -43.399 1.00 86.31 68 LYS A O 1
ATOM 567 N N . ASP A 1 69 ? 15.608 3.576 -45.233 1.00 87.25 69 ASP A N 1
ATOM 568 C CA . ASP A 1 69 ? 15.574 2.152 -44.896 1.00 87.25 69 ASP A CA 1
ATOM 569 C C . ASP A 1 69 ? 16.450 1.845 -43.669 1.00 87.25 69 ASP A C 1
ATOM 571 O O . ASP A 1 69 ? 15.973 1.224 -42.718 1.00 87.25 69 ASP A O 1
ATOM 575 N N . LYS A 1 70 ? 17.677 2.392 -43.608 1.00 86.69 70 LYS A N 1
ATOM 576 C CA . LYS A 1 70 ? 18.545 2.311 -42.414 1.00 86.69 70 LYS A CA 1
ATOM 577 C C . LYS A 1 70 ? 17.893 2.934 -41.180 1.00 86.69 70 LYS A C 1
ATOM 579 O O . LYS A 1 70 ? 18.013 2.398 -40.083 1.00 86.69 70 LYS A O 1
ATOM 584 N N . GLY A 1 71 ? 17.194 4.058 -41.356 1.00 86.06 71 GLY A N 1
ATOM 585 C CA . GLY A 1 71 ? 16.483 4.722 -40.267 1.00 86.06 71 GLY A CA 1
ATOM 586 C C . GLY A 1 71 ? 15.361 3.863 -39.686 1.00 86.06 71 GLY A C 1
ATOM 587 O O . GLY A 1 71 ? 15.256 3.762 -38.470 1.00 86.06 71 GLY A O 1
ATOM 588 N N . LYS A 1 72 ? 14.569 3.209 -40.543 1.00 86.81 72 LYS A N 1
ATOM 589 C CA . LYS A 1 72 ? 13.504 2.294 -40.108 1.00 86.81 72 LYS A CA 1
ATOM 590 C C . LYS A 1 72 ? 14.042 1.047 -39.410 1.00 86.81 72 LYS A C 1
ATOM 592 O O . LYS A 1 72 ? 13.461 0.619 -38.420 1.00 86.81 72 LYS A O 1
ATOM 597 N N . ASP A 1 73 ? 15.133 0.461 -39.908 1.00 87.44 73 ASP A N 1
ATOM 598 C CA . ASP A 1 73 ? 15.762 -0.685 -39.239 1.00 87.44 73 ASP A CA 1
ATOM 599 C C . ASP A 1 73 ? 16.304 -0.300 -37.856 1.00 87.44 73 ASP A C 1
ATOM 601 O O . ASP A 1 73 ? 16.121 -1.045 -36.897 1.00 87.44 73 ASP A O 1
ATOM 605 N N . LEU A 1 74 ? 16.909 0.886 -37.727 1.00 86.12 74 LEU A N 1
ATOM 606 C CA . LEU A 1 74 ? 17.373 1.394 -36.438 1.00 86.12 74 LEU A CA 1
ATOM 607 C C . LEU A 1 74 ? 16.210 1.624 -35.460 1.00 86.12 74 LEU A C 1
ATOM 609 O O . LEU A 1 74 ? 16.278 1.157 -34.328 1.00 86.12 74 LEU A O 1
ATOM 613 N N . GLU A 1 75 ? 15.132 2.279 -35.898 1.00 85.88 75 GLU A N 1
ATOM 614 C CA . GLU A 1 75 ? 13.913 2.465 -35.092 1.00 85.88 75 GLU A CA 1
ATOM 615 C C . GLU A 1 75 ? 13.319 1.115 -34.656 1.00 85.88 75 GLU A C 1
ATOM 617 O O . GLU A 1 75 ? 13.016 0.933 -33.481 1.00 85.88 75 GLU A O 1
ATOM 622 N N . ARG A 1 76 ? 13.255 0.124 -35.557 1.00 87.19 76 ARG A N 1
ATOM 623 C CA . ARG A 1 76 ? 12.812 -1.241 -35.228 1.00 87.19 76 ARG A CA 1
ATOM 624 C C . ARG A 1 76 ? 13.697 -1.884 -34.158 1.00 87.19 76 ARG A C 1
ATOM 626 O O . ARG A 1 76 ? 13.175 -2.479 -33.222 1.00 87.19 76 ARG A O 1
ATOM 633 N N . LYS A 1 77 ? 15.022 -1.779 -34.282 1.00 85.12 77 LYS A N 1
ATOM 634 C CA . LYS A 1 77 ? 15.978 -2.339 -33.311 1.00 85.12 77 LYS A CA 1
ATOM 635 C C . LYS A 1 77 ? 15.868 -1.683 -31.936 1.00 85.12 77 LYS A C 1
ATOM 637 O O . LYS A 1 77 ? 15.960 -2.383 -30.932 1.00 85.12 77 LYS A O 1
ATOM 642 N N . LEU A 1 78 ? 15.669 -0.364 -31.895 1.00 82.25 78 LEU A N 1
ATOM 643 C CA . LEU A 1 78 ? 15.400 0.378 -30.660 1.00 82.25 78 LEU A CA 1
ATOM 644 C C . LEU A 1 78 ? 14.096 -0.102 -30.014 1.00 82.25 78 LEU A C 1
ATOM 646 O O . LEU A 1 78 ? 14.053 -0.347 -28.812 1.00 82.25 78 LEU A O 1
ATOM 650 N N . ASP A 1 79 ? 13.058 -0.296 -30.826 1.00 81.12 79 ASP A N 1
ATOM 651 C CA . ASP A 1 79 ? 11.740 -0.748 -30.386 1.00 81.12 79 ASP A CA 1
ATOM 652 C C . ASP A 1 79 ? 11.749 -2.171 -29.805 1.00 81.12 79 ASP A C 1
ATOM 654 O O . ASP A 1 79 ? 11.131 -2.432 -28.777 1.00 81.12 79 ASP A O 1
ATOM 658 N N . HIS A 1 80 ? 12.518 -3.074 -30.420 1.00 78.38 80 HIS A N 1
ATOM 659 C CA . HIS A 1 80 ? 12.672 -4.467 -29.978 1.00 78.38 80 HIS A CA 1
ATOM 660 C C . HIS A 1 80 ? 13.733 -4.641 -28.880 1.00 78.38 80 HIS A C 1
ATOM 662 O O . HIS A 1 80 ? 13.998 -5.759 -28.443 1.00 78.38 80 HIS A O 1
ATOM 668 N N . GLY A 1 81 ? 14.373 -3.553 -28.446 1.00 73.94 81 GLY A N 1
ATOM 669 C CA . GLY A 1 81 ? 15.395 -3.589 -27.410 1.00 73.94 81 GLY A CA 1
ATOM 670 C C . GLY A 1 81 ? 16.671 -4.347 -27.795 1.00 73.94 81 GLY A C 1
ATOM 671 O O . GLY A 1 81 ? 17.326 -4.932 -26.933 1.00 73.94 81 GLY A O 1
ATOM 672 N N . GLU A 1 82 ? 17.077 -4.315 -29.070 1.00 77.44 82 GLU A N 1
ATOM 673 C CA . GLU A 1 82 ? 18.312 -4.941 -29.583 1.00 77.44 82 GLU A CA 1
ATOM 674 C C . GLU A 1 82 ? 19.591 -4.145 -29.209 1.00 77.44 82 GLU A C 1
ATOM 676 O O . GLU A 1 82 ? 20.543 -4.000 -29.984 1.00 77.44 82 GLU A O 1
ATOM 681 N N . TRP A 1 83 ? 19.631 -3.614 -27.989 1.00 75.25 83 TRP A N 1
ATOM 682 C CA . TRP A 1 83 ? 20.619 -2.661 -27.480 1.00 75.25 83 TRP A CA 1
ATOM 683 C C . TRP A 1 83 ? 22.071 -3.135 -27.605 1.00 75.25 83 TRP A C 1
ATOM 685 O O . TRP A 1 83 ? 22.942 -2.376 -28.035 1.00 75.25 83 TRP A O 1
ATOM 695 N N . LYS A 1 84 ? 22.340 -4.417 -27.311 1.00 73.19 84 LYS A N 1
ATOM 696 C CA . LYS A 1 84 ? 23.682 -5.022 -27.412 1.00 73.19 84 LYS A CA 1
ATOM 697 C C . LYS A 1 84 ? 24.277 -4.877 -28.814 1.00 73.19 84 LYS A C 1
ATOM 699 O O . LYS A 1 84 ? 25.483 -4.674 -28.952 1.00 73.19 84 LYS A O 1
ATOM 704 N N . ASN A 1 85 ? 23.443 -4.975 -29.848 1.00 76.12 85 ASN A N 1
ATOM 705 C CA . ASN A 1 85 ? 23.869 -4.835 -31.238 1.00 76.12 85 ASN A CA 1
ATOM 706 C C . ASN A 1 85 ? 24.036 -3.359 -31.616 1.00 76.12 85 ASN A C 1
ATOM 708 O O . ASN A 1 85 ? 25.005 -3.005 -32.287 1.00 76.12 85 ASN A O 1
ATOM 712 N N . LEU A 1 86 ? 23.138 -2.495 -31.135 1.00 77.69 86 LEU A N 1
ATOM 713 C CA . LEU A 1 86 ? 23.170 -1.059 -31.408 1.00 77.69 86 LEU A CA 1
ATOM 714 C C . LEU A 1 86 ? 24.449 -0.392 -30.896 1.00 77.69 86 LEU A C 1
ATOM 716 O O . LEU A 1 86 ? 25.126 0.278 -31.672 1.00 77.69 86 LEU A O 1
ATOM 720 N N . TYR A 1 87 ? 24.846 -0.641 -29.647 1.00 73.88 87 TYR A N 1
ATOM 721 C CA . TYR A 1 87 ? 26.070 -0.047 -29.090 1.00 73.88 87 TYR A CA 1
ATOM 722 C C . TYR A 1 87 ? 27.357 -0.556 -29.751 1.00 73.88 87 TYR A C 1
ATOM 724 O O . TYR A 1 87 ? 28.351 0.166 -29.809 1.00 73.88 87 TYR A O 1
ATOM 732 N N . LYS A 1 88 ? 27.360 -1.792 -30.271 1.00 74.75 88 LYS A N 1
ATOM 733 C CA . LYS A 1 88 ? 28.493 -2.315 -31.052 1.00 74.75 88 LYS A CA 1
ATOM 734 C C . LYS A 1 88 ? 28.601 -1.633 -32.414 1.00 74.75 88 LYS A C 1
ATOM 736 O O . LYS A 1 88 ? 29.708 -1.374 -32.880 1.00 74.75 88 LYS A O 1
ATOM 741 N N . GLN A 1 89 ? 27.460 -1.387 -33.056 1.00 76.06 89 GLN A N 1
ATOM 742 C CA . GLN A 1 89 ? 27.389 -0.853 -34.413 1.00 76.06 89 GLN A CA 1
ATOM 743 C C . GLN A 1 89 ? 27.617 0.664 -34.459 1.00 76.06 89 GLN A C 1
ATOM 745 O O . GLN A 1 89 ? 28.277 1.159 -35.373 1.00 76.06 89 GLN A O 1
ATOM 750 N N . TYR A 1 90 ? 27.100 1.398 -33.477 1.00 72.62 90 TYR A N 1
ATOM 751 C CA . TYR A 1 90 ? 27.178 2.851 -33.415 1.00 72.62 90 TYR A CA 1
ATOM 752 C C . TYR A 1 90 ? 28.048 3.253 -32.219 1.00 72.62 90 TYR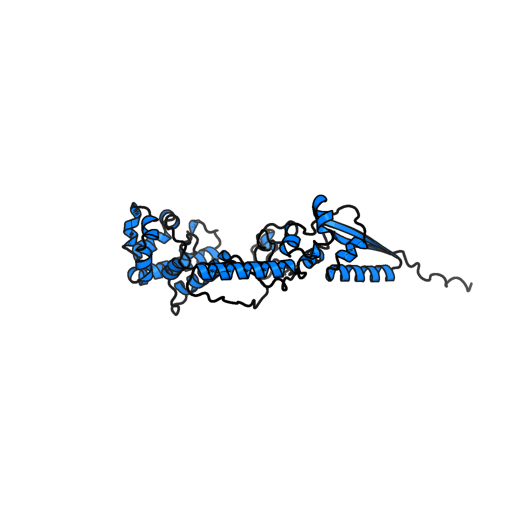 A C 1
ATOM 754 O O . TYR A 1 90 ? 27.608 3.215 -31.072 1.00 72.62 90 TYR A O 1
ATOM 762 N N . ARG A 1 91 ? 29.321 3.596 -32.477 1.00 61.66 91 ARG A N 1
ATOM 763 C CA . ARG A 1 91 ? 30.240 4.034 -31.413 1.00 61.66 91 ARG A CA 1
ATOM 764 C C . ARG A 1 91 ? 29.720 5.325 -30.759 1.00 61.66 91 ARG A C 1
ATOM 766 O O . ARG A 1 91 ? 29.307 6.223 -31.495 1.00 61.66 91 ARG A O 1
ATOM 773 N N . PRO A 1 92 ? 29.783 5.458 -29.421 1.00 61.56 92 PRO A N 1
ATOM 774 C CA . PRO A 1 92 ? 29.266 6.640 -28.741 1.00 61.56 92 PRO A CA 1
ATOM 775 C C . PRO A 1 92 ? 30.023 7.909 -29.159 1.00 61.56 92 PRO A C 1
ATOM 777 O O . PRO A 1 92 ? 31.254 7.935 -29.120 1.00 61.56 92 PRO A O 1
ATOM 780 N N . SER A 1 93 ? 29.283 8.950 -29.543 1.00 64.94 93 SER A N 1
ATOM 781 C CA . SER A 1 93 ? 29.776 10.330 -29.643 1.00 64.94 93 SER A CA 1
ATOM 782 C C . SER A 1 93 ? 29.677 11.034 -28.279 1.00 64.94 93 SER A C 1
ATOM 784 O O . SER A 1 93 ? 29.467 10.379 -27.255 1.00 64.94 93 SER A O 1
ATOM 786 N N . ASP A 1 94 ? 29.770 12.367 -28.266 1.00 72.12 94 ASP A N 1
ATOM 787 C CA . ASP A 1 94 ? 29.553 13.189 -27.072 1.00 72.12 94 ASP A CA 1
ATOM 788 C C . ASP A 1 94 ? 28.225 12.876 -26.373 1.00 72.12 94 ASP A C 1
ATOM 790 O O . ASP A 1 94 ? 27.209 12.567 -27.011 1.00 72.12 94 ASP A O 1
ATOM 794 N N . TRP A 1 95 ? 28.254 12.974 -25.045 1.00 72.81 95 TRP A N 1
ATOM 795 C CA . TRP A 1 95 ? 27.104 12.752 -24.181 1.00 72.81 95 TRP A CA 1
ATOM 796 C C . TRP A 1 95 ? 26.099 13.888 -24.346 1.00 72.81 95 TRP A C 1
ATOM 798 O O . TRP A 1 95 ? 26.429 15.052 -24.130 1.00 72.81 95 TRP A O 1
ATOM 808 N N . ASN A 1 96 ? 24.864 13.538 -24.694 1.00 80.69 96 ASN A N 1
ATOM 809 C CA . ASN A 1 96 ? 23.747 14.471 -24.743 1.00 80.69 96 ASN A CA 1
ATOM 810 C C . ASN A 1 96 ? 22.672 14.038 -23.735 1.00 80.69 96 ASN A C 1
ATOM 812 O O . ASN A 1 96 ? 22.506 12.838 -23.518 1.00 80.69 96 ASN A O 1
ATOM 816 N N . PRO A 1 97 ? 21.933 14.966 -23.105 1.00 81.88 97 PRO A N 1
ATOM 817 C CA . PRO A 1 97 ? 20.732 14.612 -22.351 1.00 81.88 97 PRO A CA 1
ATOM 818 C C . PRO A 1 97 ? 19.704 13.930 -23.261 1.00 81.88 97 PRO A C 1
ATOM 820 O O . PRO A 1 97 ? 19.503 14.391 -24.386 1.00 81.88 97 PRO A O 1
ATOM 823 N N . LEU A 1 98 ? 19.045 12.874 -22.772 1.00 83.62 98 LEU A N 1
ATOM 824 C CA . LEU A 1 98 ? 17.994 12.176 -23.518 1.00 83.62 98 LEU A CA 1
ATOM 825 C C . LEU A 1 98 ? 16.758 13.074 -23.699 1.00 83.62 98 LEU A C 1
ATOM 827 O O . LEU A 1 98 ? 16.244 13.610 -22.714 1.00 83.62 98 LEU A O 1
ATOM 831 N N . LYS A 1 99 ? 16.264 13.221 -24.937 1.00 81.88 99 LYS A N 1
ATOM 832 C CA . LYS A 1 99 ? 15.118 14.098 -25.250 1.00 81.88 99 LYS A CA 1
ATOM 833 C C . LYS A 1 99 ? 13.944 13.380 -25.907 1.00 81.88 99 LYS A C 1
ATOM 835 O O . LYS A 1 99 ? 12.887 13.271 -25.294 1.00 81.88 99 LYS A O 1
ATOM 840 N N . ASP A 1 100 ? 14.137 12.878 -27.121 1.00 81.19 100 ASP A N 1
ATOM 841 C CA . ASP A 1 100 ? 13.066 12.430 -28.020 1.00 81.19 100 ASP A CA 1
ATOM 842 C C . ASP A 1 100 ? 12.870 10.902 -27.981 1.00 81.19 100 ASP A C 1
ATOM 844 O O . ASP A 1 100 ? 11.861 10.374 -28.438 1.00 81.19 100 ASP A O 1
ATOM 848 N N . SER A 1 101 ? 13.833 10.174 -27.407 1.00 81.12 101 SER A N 1
ATOM 849 C CA . SER A 1 101 ? 13.901 8.705 -27.425 1.00 81.12 101 SER A CA 1
ATOM 850 C C . SER A 1 101 ? 13.603 8.042 -26.075 1.00 81.12 101 SER A C 1
ATOM 852 O O . SER A 1 101 ? 13.988 6.892 -25.846 1.00 81.12 101 SER A O 1
ATOM 854 N N . LYS A 1 102 ? 12.899 8.746 -25.177 1.00 82.31 102 LYS A N 1
ATOM 855 C CA . LYS A 1 102 ? 12.516 8.245 -23.842 1.00 82.31 102 LYS A CA 1
ATOM 856 C C . LYS A 1 102 ? 11.737 6.934 -23.890 1.00 82.31 102 LYS A C 1
ATOM 858 O O . LYS A 1 102 ? 12.033 6.015 -23.133 1.00 82.31 102 LYS A O 1
ATOM 863 N N . ILE A 1 103 ? 10.803 6.803 -24.831 1.00 83.38 103 ILE A N 1
ATOM 864 C CA . ILE A 1 103 ? 10.010 5.578 -24.983 1.00 83.38 103 ILE A CA 1
ATOM 865 C C . ILE A 1 103 ? 10.886 4.354 -25.279 1.00 83.38 103 ILE A C 1
ATOM 867 O O . ILE A 1 103 ? 10.638 3.274 -24.745 1.00 83.38 103 ILE A O 1
ATOM 871 N N . TYR A 1 104 ? 11.948 4.515 -26.073 1.00 81.25 104 TYR A N 1
ATOM 872 C CA . TYR A 1 104 ? 12.881 3.426 -26.350 1.00 81.25 104 TYR A CA 1
ATOM 873 C C . TYR A 1 104 ? 13.692 3.079 -25.095 1.00 81.25 104 TYR A C 1
ATOM 875 O O . TYR A 1 104 ? 13.821 1.906 -24.756 1.00 81.25 104 TYR A O 1
ATOM 883 N N . ALA A 1 105 ? 14.151 4.082 -24.340 1.00 80.50 105 ALA A N 1
ATOM 884 C CA . ALA A 1 105 ? 14.801 3.864 -23.047 1.00 80.50 105 ALA A CA 1
ATOM 885 C C . ALA A 1 105 ? 13.913 3.090 -22.058 1.00 80.50 105 ALA A C 1
ATOM 887 O O . ALA A 1 105 ? 14.385 2.171 -21.398 1.00 80.50 105 ALA A O 1
ATOM 888 N N . LEU A 1 106 ? 12.621 3.410 -21.979 1.00 82.62 106 LEU A N 1
ATOM 889 C CA . LEU A 1 106 ? 11.678 2.695 -21.116 1.00 82.62 106 LEU A CA 1
ATOM 890 C C . LEU A 1 106 ? 11.439 1.259 -21.584 1.00 82.62 106 LEU A C 1
ATOM 892 O O . LEU A 1 106 ? 11.397 0.334 -20.772 1.00 82.62 106 LEU A O 1
ATOM 896 N N . LYS A 1 107 ? 11.363 1.034 -22.900 1.00 81.88 107 LYS A N 1
ATOM 897 C CA . LYS A 1 107 ? 11.219 -0.314 -23.468 1.00 81.88 107 LYS A CA 1
ATOM 898 C C . LYS A 1 107 ? 12.381 -1.238 -23.099 1.00 81.88 107 LYS A C 1
ATOM 900 O O . LYS A 1 107 ? 12.168 -2.444 -22.996 1.00 81.88 107 LYS A O 1
ATOM 905 N N . SER A 1 108 ? 13.570 -0.708 -22.789 1.00 76.62 108 SER A N 1
ATOM 906 C CA . SER A 1 108 ? 14.686 -1.529 -22.294 1.00 76.62 108 SER A CA 1
ATOM 907 C C . SER A 1 108 ? 14.416 -2.185 -20.934 1.00 76.62 108 SER A C 1
ATOM 909 O O . SER A 1 108 ? 15.101 -3.136 -20.570 1.00 76.62 108 SER A O 1
ATOM 911 N N . VAL A 1 109 ? 13.443 -1.686 -20.168 1.00 81.19 109 VAL A N 1
ATOM 912 C CA . VAL A 1 109 ? 13.095 -2.200 -18.835 1.00 81.19 109 VAL A CA 1
ATOM 913 C C . VAL A 1 109 ? 12.145 -3.399 -18.908 1.00 81.19 109 VAL A C 1
ATOM 915 O O . VAL A 1 109 ? 12.174 -4.237 -18.008 1.00 81.19 109 VAL A O 1
ATOM 918 N N . ARG A 1 110 ? 11.376 -3.534 -19.999 1.00 79.31 110 ARG A N 1
ATOM 919 C CA . ARG A 1 110 ? 10.347 -4.574 -20.204 1.00 79.31 110 ARG A CA 1
ATOM 920 C C . ARG A 1 110 ? 10.897 -5.997 -20.367 1.00 79.31 110 ARG A C 1
ATOM 922 O O . ARG A 1 110 ? 10.144 -6.959 -20.285 1.00 79.31 110 ARG A O 1
ATOM 929 N N . GLY A 1 111 ? 12.190 -6.145 -20.665 1.00 69.31 111 GLY A N 1
ATOM 930 C CA . GLY A 1 111 ? 12.770 -7.432 -21.056 1.00 69.31 111 GLY A CA 1
ATOM 931 C C . GLY A 1 111 ? 12.748 -8.479 -19.940 1.00 69.31 111 GLY A C 1
ATOM 932 O O . GLY A 1 111 ? 12.986 -8.148 -18.776 1.00 69.31 111 GLY A O 1
ATOM 933 N N . LYS A 1 112 ? 12.553 -9.747 -20.314 1.00 68.94 112 LYS A N 1
ATOM 934 C CA . LYS A 1 112 ? 12.672 -10.888 -19.398 1.00 68.94 112 LYS A CA 1
ATOM 935 C C . LYS A 1 112 ? 14.056 -10.913 -18.752 1.00 68.94 112 LYS A C 1
ATOM 937 O O . LYS A 1 112 ? 15.062 -10.723 -19.432 1.00 68.94 112 LYS A O 1
ATOM 942 N N . SER A 1 113 ? 14.094 -11.143 -17.446 1.00 79.19 113 SER A N 1
ATOM 943 C CA . SER A 1 113 ? 15.324 -11.307 -16.675 1.00 79.19 113 SER A CA 1
ATOM 944 C C . SER A 1 113 ? 15.214 -12.623 -15.921 1.00 79.19 113 SER A C 1
ATOM 946 O O . SER A 1 113 ? 14.420 -12.741 -14.989 1.00 79.19 113 SER A O 1
ATOM 948 N N . GLU A 1 114 ? 16.008 -13.614 -16.328 1.00 82.88 114 GLU A N 1
ATOM 949 C CA . GLU A 1 114 ? 16.057 -14.906 -15.632 1.00 82.88 114 GLU A CA 1
ATOM 950 C C . GLU A 1 114 ? 16.486 -14.710 -14.171 1.00 82.88 114 GLU A C 1
ATOM 952 O O . GLU A 1 114 ? 15.947 -15.334 -13.265 1.00 82.88 114 GLU A O 1
ATOM 957 N N . ILE A 1 115 ? 17.379 -13.745 -13.923 1.00 86.00 115 ILE A N 1
ATOM 958 C CA . ILE A 1 115 ? 17.772 -13.328 -12.574 1.00 86.00 115 ILE A CA 1
ATOM 959 C C . ILE A 1 115 ? 16.559 -12.820 -11.784 1.00 86.00 115 ILE A C 1
ATOM 961 O O . ILE A 1 115 ? 16.364 -13.229 -10.641 1.00 86.00 115 ILE A O 1
ATOM 965 N N . ALA A 1 116 ? 15.727 -11.951 -12.368 1.00 87.44 116 ALA A N 1
ATOM 966 C CA . ALA A 1 116 ? 14.534 -11.440 -11.695 1.00 87.44 116 ALA A CA 1
ATOM 967 C C . ALA A 1 116 ? 13.548 -12.567 -11.363 1.00 87.44 116 ALA A C 1
ATOM 969 O O . ALA A 1 116 ? 12.995 -12.575 -10.263 1.00 87.44 116 ALA A O 1
ATOM 970 N N . LYS A 1 117 ? 13.388 -13.541 -12.264 1.00 88.31 117 LYS A N 1
ATOM 971 C CA . LYS A 1 117 ? 12.556 -14.724 -12.041 1.00 88.31 117 LYS A CA 1
ATOM 972 C C . LYS A 1 117 ? 13.081 -15.577 -10.882 1.00 88.31 117 LYS A C 1
ATOM 974 O O . LYS A 1 117 ? 12.350 -15.800 -9.920 1.00 88.31 117 LYS A O 1
ATOM 979 N N . VAL A 1 118 ? 14.360 -15.959 -10.910 1.00 90.06 118 VAL A N 1
ATOM 980 C CA . VAL A 1 118 ? 15.000 -16.752 -9.843 1.00 90.06 118 VAL A CA 1
ATOM 981 C C . VAL A 1 118 ? 14.918 -16.038 -8.491 1.00 90.06 118 VAL A C 1
ATOM 983 O O . VAL A 1 118 ? 14.598 -16.653 -7.474 1.00 90.06 118 VAL A O 1
ATOM 986 N N . LEU A 1 119 ? 15.175 -14.728 -8.457 1.00 91.06 119 LEU A N 1
ATOM 987 C CA . LEU A 1 119 ? 15.072 -13.952 -7.222 1.00 91.06 119 LEU A CA 1
ATOM 988 C C . LEU A 1 119 ? 13.625 -13.861 -6.717 1.00 91.06 119 LEU A C 1
ATOM 990 O O . LEU A 1 119 ? 13.404 -13.937 -5.509 1.00 91.06 119 LEU A O 1
ATOM 994 N N . THR A 1 120 ? 12.649 -13.723 -7.616 1.00 91.19 120 THR A N 1
ATOM 995 C CA . THR A 1 120 ? 11.220 -13.705 -7.272 1.00 91.19 120 THR A CA 1
ATOM 996 C C . THR A 1 120 ? 10.801 -15.032 -6.648 1.00 91.19 120 THR A C 1
ATOM 998 O O . THR A 1 120 ? 10.231 -15.039 -5.558 1.00 91.19 120 THR A O 1
ATOM 1001 N N . GLU A 1 121 ? 11.154 -16.154 -7.278 1.00 91.62 121 GLU A N 1
ATOM 1002 C CA . GLU A 1 121 ? 10.880 -17.502 -6.767 1.00 91.62 121 GLU A CA 1
ATOM 1003 C C . GLU A 1 121 ? 11.543 -17.734 -5.399 1.00 91.62 121 GLU A C 1
ATOM 1005 O O . GLU A 1 121 ? 10.920 -18.263 -4.473 1.00 91.62 121 GLU A O 1
ATOM 1010 N N . ALA A 1 122 ? 12.788 -17.276 -5.225 1.00 93.19 122 ALA A N 1
ATOM 1011 C CA . ALA A 1 122 ? 13.501 -17.367 -3.954 1.00 93.19 122 ALA A CA 1
ATOM 1012 C C . ALA A 1 122 ? 12.844 -16.520 -2.847 1.00 93.19 122 ALA A C 1
ATOM 1014 O O . ALA A 1 122 ? 12.756 -16.960 -1.697 1.00 93.19 122 ALA A O 1
ATOM 1015 N N . LEU A 1 123 ? 12.367 -15.315 -3.174 1.00 92.69 123 LEU A N 1
ATOM 1016 C CA . LEU A 1 123 ? 11.658 -14.444 -2.234 1.00 92.69 123 LEU A CA 1
ATOM 1017 C C . LEU A 1 123 ? 10.297 -15.024 -1.840 1.00 92.69 123 LEU A C 1
ATOM 1019 O O . LEU A 1 123 ? 9.986 -15.059 -0.650 1.00 92.69 123 LEU A O 1
ATOM 1023 N N . GLN A 1 124 ? 9.525 -15.534 -2.799 1.00 91.12 124 GLN A N 1
ATOM 1024 C CA . GLN A 1 124 ? 8.248 -16.205 -2.540 1.00 91.12 124 GLN A CA 1
ATOM 1025 C C . GLN A 1 124 ? 8.440 -17.455 -1.669 1.00 91.12 124 GLN A C 1
ATOM 1027 O O . GLN A 1 124 ? 7.724 -17.637 -0.685 1.00 91.12 124 GLN A O 1
ATOM 1032 N N . SER A 1 125 ? 9.460 -18.269 -1.959 1.00 91.94 125 SER A N 1
ATOM 1033 C CA . SER A 1 125 ? 9.802 -19.450 -1.152 1.00 91.94 125 SER A CA 1
ATOM 1034 C C . SER A 1 125 ? 10.176 -19.068 0.282 1.00 91.94 125 SER A C 1
ATOM 1036 O O . SER A 1 125 ? 9.753 -19.716 1.239 1.00 91.94 125 SER A O 1
ATOM 1038 N N . ARG A 1 126 ? 10.928 -17.972 0.456 1.00 92.06 126 ARG A N 1
ATOM 1039 C CA . ARG A 1 126 ? 11.252 -17.434 1.783 1.00 92.06 126 ARG A CA 1
ATOM 1040 C C . ARG A 1 126 ? 10.005 -16.939 2.515 1.00 92.06 126 ARG A C 1
ATOM 1042 O O . ARG A 1 126 ? 9.887 -17.198 3.709 1.00 92.06 126 ARG A O 1
ATOM 1049 N N . GLN A 1 127 ? 9.092 -16.243 1.833 1.00 91.19 127 GLN A N 1
ATOM 1050 C CA . GLN A 1 127 ? 7.838 -15.796 2.445 1.00 91.19 127 GLN A CA 1
ATOM 1051 C C . GLN A 1 127 ? 6.990 -16.978 2.920 1.00 91.19 127 GLN A C 1
ATOM 1053 O O . GLN A 1 127 ? 6.547 -16.970 4.065 1.00 91.19 127 GLN A O 1
ATOM 1058 N N . ALA A 1 128 ? 6.833 -18.007 2.083 1.00 89.44 128 ALA A N 1
ATOM 1059 C CA . ALA A 1 128 ? 6.104 -19.222 2.437 1.00 89.44 128 ALA A CA 1
ATOM 1060 C C . ALA A 1 128 ? 6.722 -19.914 3.663 1.00 89.44 128 ALA A C 1
ATOM 1062 O O . ALA A 1 128 ? 6.026 -20.159 4.646 1.00 89.44 128 ALA A O 1
ATOM 1063 N N . PHE A 1 129 ? 8.045 -20.115 3.660 1.00 91.75 129 PHE A N 1
ATOM 1064 C CA . PHE A 1 129 ? 8.752 -20.718 4.791 1.00 91.75 129 PHE A CA 1
ATOM 1065 C C . PHE A 1 129 ? 8.556 -19.932 6.094 1.00 91.75 129 PHE A C 1
ATOM 1067 O O . PHE A 1 129 ? 8.331 -20.518 7.149 1.00 91.75 129 PHE A O 1
ATOM 1074 N N . LEU A 1 130 ? 8.640 -18.598 6.049 1.00 91.81 130 LEU A N 1
ATOM 1075 C CA . LEU A 1 130 ? 8.434 -17.775 7.240 1.00 91.81 130 LEU A CA 1
ATOM 1076 C C . LEU A 1 130 ? 6.978 -17.814 7.719 1.00 91.81 130 LEU A C 1
ATOM 1078 O O . LEU A 1 130 ? 6.747 -17.863 8.926 1.00 91.81 130 LEU A O 1
ATOM 1082 N N . ALA A 1 131 ? 6.007 -17.819 6.804 1.00 89.50 131 ALA A N 1
ATOM 1083 C CA . ALA A 1 131 ? 4.596 -17.937 7.152 1.00 89.50 131 ALA A CA 1
ATOM 1084 C C . ALA A 1 131 ? 4.314 -19.257 7.890 1.00 89.50 131 ALA A C 1
ATOM 1086 O O . ALA A 1 131 ? 3.677 -19.238 8.942 1.00 89.50 131 ALA A O 1
ATOM 1087 N N . GLU A 1 132 ? 4.878 -20.374 7.420 1.00 89.88 132 GLU A N 1
ATOM 1088 C CA . GLU A 1 132 ? 4.741 -21.695 8.056 1.00 89.88 132 GLU A CA 1
ATOM 1089 C C . GLU A 1 132 ? 5.328 -21.745 9.474 1.00 89.88 132 GLU A C 1
ATOM 1091 O O . GLU A 1 132 ? 4.930 -22.575 10.289 1.00 89.88 132 GLU A O 1
ATOM 1096 N N . LYS A 1 133 ? 6.288 -20.868 9.798 1.00 90.81 133 LYS A N 1
ATOM 1097 C CA . LYS A 1 133 ? 6.834 -20.747 11.161 1.00 90.81 133 LYS A CA 1
ATOM 1098 C C . LYS A 1 133 ? 6.006 -19.850 12.072 1.00 90.81 133 LYS A C 1
ATOM 1100 O O . LYS A 1 133 ? 6.172 -19.925 13.286 1.00 90.81 133 LYS A O 1
ATOM 1105 N N . LEU A 1 134 ? 5.156 -18.994 11.511 1.00 87.06 134 LEU A N 1
ATOM 1106 C CA . LEU A 1 134 ? 4.357 -18.034 12.272 1.00 87.06 134 LEU A CA 1
ATOM 1107 C C . LEU A 1 134 ? 2.966 -18.561 12.617 1.00 87.06 134 LEU A C 1
ATOM 1109 O O . LEU A 1 134 ? 2.412 -18.151 13.636 1.00 87.06 134 LEU A O 1
ATOM 1113 N N . VAL A 1 135 ? 2.392 -19.427 11.781 1.00 84.56 135 VAL A N 1
ATOM 1114 C CA . VAL A 1 135 ? 1.026 -19.936 11.948 1.00 84.56 135 VAL A CA 1
ATOM 1115 C C . VAL A 1 135 ? 0.940 -21.425 11.624 1.00 84.56 135 VAL A C 1
ATOM 1117 O O . VAL A 1 135 ? 1.698 -21.945 10.814 1.00 84.56 135 VAL A O 1
ATOM 1120 N N . ASN A 1 136 ? -0.022 -22.113 12.246 1.00 79.31 136 ASN A N 1
ATOM 1121 C CA . ASN A 1 136 ? -0.213 -23.558 12.069 1.00 79.31 136 ASN A CA 1
ATOM 1122 C C . ASN A 1 136 ? -0.730 -23.942 10.673 1.00 79.31 136 ASN A C 1
ATOM 1124 O O . ASN A 1 136 ? -0.592 -25.092 10.268 1.00 79.31 136 ASN A O 1
ATOM 1128 N N . GLN A 1 137 ? -1.377 -23.010 9.971 1.00 79.62 137 GLN A N 1
ATOM 1129 C CA . GLN A 1 137 ? -1.948 -23.221 8.643 1.00 79.62 137 GLN A CA 1
ATOM 1130 C C . GLN A 1 137 ? -1.647 -22.002 7.777 1.00 79.62 137 GLN A C 1
ATOM 1132 O O . GLN A 1 137 ? -1.905 -20.870 8.188 1.00 79.62 137 GLN A O 1
ATOM 1137 N N . VAL A 1 138 ? -1.099 -22.244 6.589 1.00 80.56 138 VAL A N 1
ATOM 1138 C CA . VAL A 1 138 ? -0.795 -21.216 5.594 1.00 80.56 138 VAL A CA 1
ATOM 1139 C C . VAL A 1 138 ? -1.495 -21.598 4.306 1.00 80.56 138 VAL A C 1
ATOM 1141 O O . VAL A 1 138 ? -1.189 -22.634 3.721 1.00 80.56 138 VAL A O 1
ATOM 1144 N N . GLU A 1 139 ? -2.392 -20.737 3.839 1.00 79.75 139 GLU A N 1
ATOM 1145 C CA . GLU A 1 139 ? -2.969 -20.858 2.505 1.00 79.75 139 GLU A CA 1
ATOM 1146 C C . GLU A 1 139 ? -2.549 -19.651 1.657 1.00 79.75 139 GLU A C 1
ATOM 1148 O O . GLU A 1 139 ? -2.945 -18.519 1.949 1.00 79.75 139 GLU A O 1
ATOM 1153 N N . PRO A 1 140 ? -1.711 -19.845 0.622 1.00 78.12 140 PRO A N 1
ATOM 1154 C CA . PRO A 1 140 ? -1.312 -18.755 -0.251 1.00 78.12 140 PRO A CA 1
ATOM 1155 C C . PRO A 1 140 ? -2.474 -18.359 -1.166 1.00 78.12 140 PRO A C 1
ATOM 1157 O O . PRO A 1 140 ? -2.935 -19.148 -1.993 1.00 78.12 140 PRO A O 1
ATOM 1160 N N . ILE A 1 141 ? -2.901 -17.101 -1.079 1.00 82.00 141 ILE A N 1
ATOM 1161 C CA . ILE A 1 141 ? -3.892 -16.541 -2.000 1.00 82.00 141 ILE A CA 1
ATOM 1162 C C . ILE A 1 141 ? -3.170 -16.076 -3.264 1.00 82.00 141 ILE A C 1
ATOM 1164 O O . ILE A 1 141 ? -2.388 -15.125 -3.242 1.00 82.00 141 ILE A O 1
ATOM 1168 N N . LYS A 1 142 ? -3.448 -16.739 -4.389 1.00 83.25 142 LYS A N 1
ATOM 1169 C CA . LYS A 1 142 ? -2.989 -16.298 -5.709 1.00 83.25 142 LYS A CA 1
ATOM 1170 C C . LYS A 1 142 ? -4.038 -15.390 -6.333 1.00 83.25 142 LYS A C 1
ATOM 1172 O O . LYS A 1 142 ? -5.166 -15.813 -6.571 1.00 83.25 142 LYS A O 1
ATOM 1177 N N . VAL A 1 143 ? -3.644 -14.158 -6.631 1.00 85.00 143 VAL A N 1
ATOM 1178 C CA . VAL A 1 143 ? -4.489 -13.172 -7.311 1.00 85.00 143 VAL A CA 1
ATOM 1179 C C . VAL A 1 143 ? -4.011 -12.962 -8.742 1.00 85.00 143 VAL A C 1
ATOM 1181 O O . VAL A 1 143 ? -2.820 -13.063 -9.034 1.00 85.00 143 VAL A O 1
ATOM 1184 N N . LYS A 1 144 ? -4.949 -12.668 -9.643 1.00 87.25 144 LYS A N 1
ATOM 1185 C CA . LYS A 1 144 ? -4.662 -12.333 -11.038 1.00 87.25 144 LYS A CA 1
ATOM 1186 C C . LYS A 1 144 ? -5.047 -10.883 -11.289 1.00 87.25 144 LYS A C 1
ATOM 1188 O O . LYS A 1 144 ? -6.161 -10.481 -10.967 1.00 87.25 144 LYS A O 1
ATOM 1193 N N . LEU A 1 145 ? -4.148 -10.125 -11.908 1.00 86.06 145 LEU A N 1
ATOM 1194 C CA . LEU A 1 145 ? -4.471 -8.792 -12.406 1.00 86.06 145 LEU A CA 1
ATOM 1195 C C . LEU A 1 145 ? -5.493 -8.898 -13.547 1.00 86.06 145 LEU A C 1
ATOM 1197 O O . LEU A 1 145 ? -5.296 -9.651 -14.504 1.00 86.06 145 LEU A O 1
ATOM 1201 N N . THR A 1 146 ? -6.588 -8.151 -13.436 1.00 89.44 146 THR A N 1
ATOM 1202 C CA . THR A 1 146 ? -7.635 -8.039 -14.468 1.00 89.44 146 THR A CA 1
ATOM 1203 C C . THR A 1 146 ? -7.461 -6.804 -15.353 1.00 89.44 146 THR A C 1
ATOM 1205 O O . THR A 1 146 ? -8.067 -6.731 -16.418 1.00 89.44 146 THR A O 1
ATOM 1208 N N . ALA A 1 147 ? -6.608 -5.867 -14.937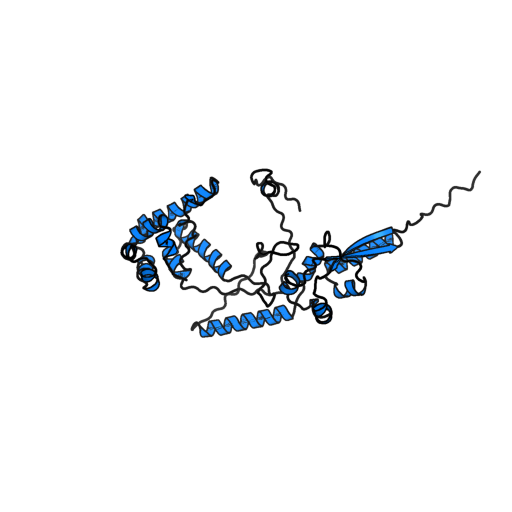 1.00 87.44 147 ALA A N 1
ATOM 1209 C CA . ALA A 1 147 ? -6.237 -4.652 -15.652 1.00 87.44 147 ALA A CA 1
ATOM 1210 C C . ALA A 1 147 ? -4.752 -4.319 -15.387 1.00 87.44 147 ALA A C 1
ATOM 1212 O O . ALA A 1 147 ? -4.181 -4.852 -14.426 1.00 87.44 147 ALA A O 1
ATOM 1213 N N . PRO A 1 148 ? -4.114 -3.461 -16.210 1.00 86.00 148 PRO A N 1
ATOM 1214 C CA . PRO A 1 148 ? -2.774 -2.950 -15.930 1.00 86.00 148 PRO A CA 1
ATOM 1215 C C . PRO A 1 148 ? -2.696 -2.300 -14.544 1.00 86.00 148 PRO A C 1
ATOM 1217 O O . PRO A 1 148 ? -3.606 -1.582 -14.132 1.00 86.00 148 PRO A O 1
ATOM 1220 N N . LEU A 1 149 ? -1.602 -2.551 -13.827 1.00 85.56 149 LEU A N 1
ATOM 1221 C CA . LEU A 1 149 ? -1.359 -2.008 -12.494 1.00 85.56 149 LEU A CA 1
ATOM 1222 C C . LEU A 1 149 ? -0.080 -1.172 -12.509 1.00 85.56 149 LEU A C 1
ATOM 1224 O O . LEU A 1 149 ? 0.987 -1.668 -12.869 1.00 85.56 149 LEU A O 1
ATOM 1228 N N . ALA A 1 150 ? -0.182 0.070 -12.045 1.00 84.62 150 ALA A N 1
ATOM 1229 C CA . ALA A 1 150 ? 0.958 0.939 -11.794 1.00 84.62 150 ALA A CA 1
ATOM 1230 C C . ALA A 1 150 ? 1.051 1.257 -10.298 1.00 84.62 150 ALA A C 1
ATOM 1232 O O . ALA A 1 150 ? 0.062 1.612 -9.659 1.00 84.62 150 ALA A O 1
ATOM 1233 N N . THR A 1 151 ? 2.251 1.140 -9.731 1.00 84.06 151 THR A N 1
ATOM 1234 C CA . THR A 1 151 ? 2.510 1.417 -8.310 1.00 84.06 151 THR A CA 1
ATOM 1235 C C . THR A 1 151 ? 3.754 2.274 -8.165 1.00 8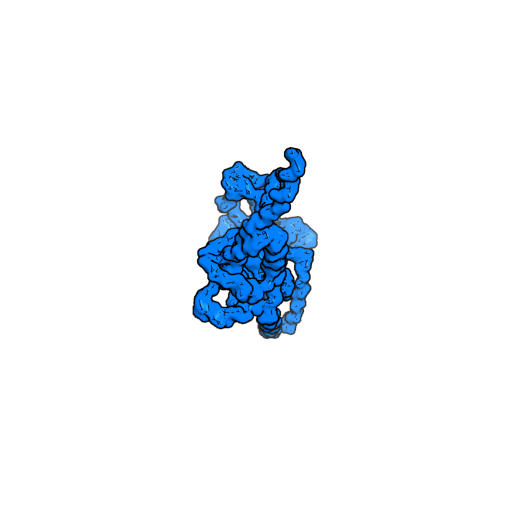4.06 151 THR A C 1
ATOM 1237 O O . THR A 1 151 ? 4.708 2.090 -8.919 1.00 84.06 151 THR A O 1
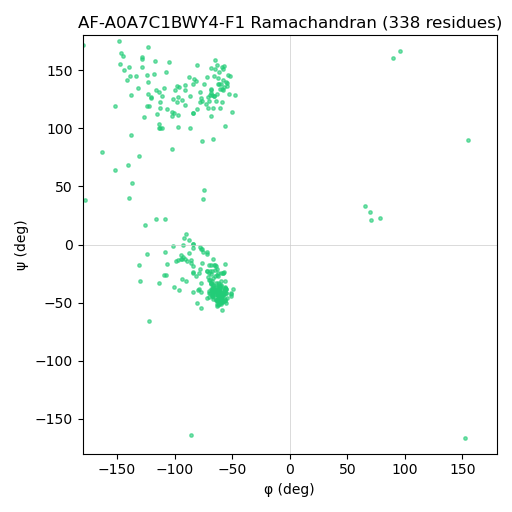ATOM 1240 N N . GLY A 1 152 ? 3.773 3.171 -7.177 1.00 81.38 152 GLY A N 1
ATOM 1241 C CA . GLY A 1 152 ? 4.949 4.002 -6.905 1.00 81.38 152 GLY A CA 1
ATOM 1242 C C . GLY A 1 152 ? 5.129 5.183 -7.854 1.00 81.38 152 GLY A C 1
ATOM 1243 O O . GLY A 1 152 ? 6.243 5.683 -7.960 1.00 81.38 152 GLY A O 1
ATOM 1244 N N . LEU A 1 153 ? 4.054 5.652 -8.500 1.00 82.19 153 LEU A N 1
ATOM 1245 C CA . LEU A 1 153 ? 4.079 6.800 -9.422 1.00 82.19 153 LEU A CA 1
ATOM 1246 C C . LEU A 1 153 ? 4.614 8.094 -8.785 1.00 82.19 153 LEU A C 1
ATOM 1248 O O . LEU A 1 153 ? 5.134 8.949 -9.492 1.00 82.19 153 LEU A O 1
ATOM 1252 N N . GLY A 1 154 ? 4.536 8.216 -7.455 1.00 73.19 154 GLY A N 1
ATOM 1253 C CA . GLY A 1 154 ? 5.105 9.335 -6.696 1.00 73.19 154 GLY A CA 1
ATOM 1254 C C . GLY A 1 154 ? 6.594 9.205 -6.352 1.00 73.19 154 GLY A C 1
ATOM 1255 O O . GLY A 1 154 ? 7.150 10.119 -5.749 1.00 73.19 154 GLY A O 1
ATOM 1256 N N . ASN A 1 155 ? 7.252 8.090 -6.690 1.00 78.62 155 ASN A N 1
ATOM 1257 C CA . ASN A 1 155 ? 8.685 7.937 -6.437 1.00 78.62 155 ASN A CA 1
ATOM 1258 C C . ASN A 1 155 ? 9.495 8.830 -7.396 1.00 78.62 155 ASN A C 1
ATOM 1260 O O . ASN A 1 155 ? 9.125 8.974 -8.562 1.00 78.62 155 ASN A O 1
ATOM 1264 N N . PRO A 1 156 ? 10.623 9.409 -6.951 1.00 73.56 156 PRO A N 1
ATOM 1265 C CA . PRO A 1 156 ? 11.467 10.200 -7.831 1.00 73.56 156 PRO A CA 1
ATOM 1266 C C . PRO A 1 156 ? 12.135 9.299 -8.873 1.00 73.56 156 PRO A C 1
ATOM 1268 O O . PRO A 1 156 ? 12.708 8.262 -8.534 1.00 73.56 156 PRO A O 1
ATOM 1271 N N . HIS A 1 157 ? 12.119 9.720 -10.134 1.00 76.12 157 HIS A N 1
ATOM 1272 C CA . HIS A 1 157 ? 12.909 9.097 -11.187 1.00 76.12 157 HIS A CA 1
ATOM 1273 C C . HIS A 1 157 ? 13.462 10.176 -12.143 1.00 76.12 157 HIS A C 1
ATOM 1275 O O . HIS A 1 157 ? 12.775 11.164 -12.405 1.00 76.12 157 HIS A O 1
ATOM 1281 N N . PRO A 1 158 ? 14.710 10.054 -12.649 1.00 61.25 158 PRO A N 1
ATOM 1282 C CA . PRO A 1 158 ? 15.401 11.170 -13.310 1.00 61.25 158 PRO A CA 1
ATOM 1283 C C . PRO A 1 158 ? 14.750 11.691 -14.599 1.00 61.25 158 PRO A C 1
ATOM 1285 O O . PRO A 1 158 ? 15.051 12.804 -15.025 1.00 61.25 158 PRO A O 1
ATOM 1288 N N . VAL A 1 159 ? 13.915 10.880 -15.256 1.00 64.00 159 VAL A N 1
ATOM 1289 C CA . VAL A 1 159 ? 13.387 11.177 -16.601 1.00 64.00 159 VAL A CA 1
ATOM 1290 C C . VAL A 1 159 ? 11.866 11.005 -16.710 1.00 64.00 159 VAL A C 1
ATOM 1292 O O . VAL A 1 159 ? 11.277 11.544 -17.651 1.00 64.00 159 VAL A O 1
ATOM 1295 N N . GLU A 1 160 ? 11.246 10.286 -15.768 1.00 71.75 160 GLU A N 1
ATOM 1296 C CA . GLU A 1 160 ? 9.858 9.794 -15.841 1.00 71.75 160 GLU A CA 1
ATOM 1297 C C . GLU A 1 160 ? 9.207 9.714 -14.457 1.00 71.75 160 GLU A C 1
ATOM 1299 O O . GLU A 1 160 ? 9.886 9.920 -13.452 1.00 71.75 160 GLU A O 1
ATOM 1304 N N . ASN A 1 161 ? 7.915 9.375 -14.410 1.00 74.19 161 ASN A N 1
ATOM 1305 C CA . ASN A 1 161 ? 7.220 9.032 -13.167 1.00 74.19 161 ASN A CA 1
ATOM 1306 C C . ASN A 1 161 ? 7.850 7.801 -12.501 1.00 74.19 161 ASN A C 1
ATOM 1308 O O . ASN A 1 161 ? 8.369 6.903 -13.168 1.00 74.19 161 ASN A O 1
ATOM 1312 N N . GLY A 1 162 ? 7.795 7.757 -11.172 1.00 77.62 162 GLY A N 1
ATOM 1313 C CA . GLY A 1 162 ? 8.338 6.649 -10.401 1.00 77.62 162 GLY A CA 1
ATOM 1314 C C . GLY A 1 162 ? 7.623 5.325 -10.651 1.00 77.62 162 GLY A C 1
ATOM 1315 O O . GLY A 1 162 ? 6.465 5.276 -11.054 1.00 77.62 162 GLY A O 1
ATOM 1316 N N . PHE A 1 163 ? 8.305 4.225 -10.352 1.00 85.81 163 PHE A N 1
ATOM 1317 C CA . PHE A 1 163 ? 7.694 2.902 -10.269 1.00 85.81 163 PHE A CA 1
ATOM 1318 C C . PHE A 1 163 ? 8.278 2.157 -9.066 1.00 85.81 163 PHE A C 1
ATOM 1320 O O . PHE A 1 163 ? 9.449 2.345 -8.721 1.00 85.81 163 PHE A O 1
ATOM 1327 N N . SER A 1 164 ? 7.473 1.339 -8.389 1.00 88.50 164 SER A N 1
ATOM 1328 C CA . SER A 1 164 ? 7.925 0.583 -7.216 1.00 88.50 164 SER A CA 1
ATOM 1329 C C . SER A 1 164 ? 8.700 -0.672 -7.610 1.00 88.50 164 SER A C 1
ATOM 1331 O O . SER A 1 164 ? 8.153 -1.624 -8.167 1.00 88.50 164 SER A O 1
ATOM 1333 N N . PHE A 1 165 ? 9.975 -0.702 -7.230 1.00 89.69 165 PHE A N 1
ATOM 1334 C CA . PHE A 1 165 ? 10.823 -1.888 -7.286 1.00 89.69 165 PHE A CA 1
ATOM 1335 C C . PHE A 1 165 ? 11.393 -2.187 -5.902 1.00 89.69 165 PHE A C 1
ATOM 1337 O O . PHE A 1 165 ? 11.797 -1.276 -5.179 1.00 89.69 165 PHE A O 1
ATOM 1344 N N . LEU A 1 166 ? 11.445 -3.465 -5.533 1.00 90.88 166 LEU A N 1
ATOM 1345 C CA . LEU A 1 166 ? 11.936 -3.900 -4.235 1.00 90.88 166 LEU A CA 1
ATOM 1346 C C . LEU A 1 166 ? 13.450 -3.699 -4.164 1.00 90.88 166 LEU A C 1
ATOM 1348 O O . LEU A 1 166 ? 14.196 -4.335 -4.907 1.00 90.88 166 LEU A O 1
ATOM 1352 N N . SER A 1 167 ? 13.921 -2.855 -3.251 1.00 87.62 167 SER A N 1
ATOM 1353 C CA . SER A 1 167 ? 15.353 -2.675 -2.994 1.00 87.62 167 SER A CA 1
ATOM 1354 C C . SER A 1 167 ? 15.893 -3.778 -2.066 1.00 87.62 167 SER A C 1
ATOM 1356 O O . SER A 1 167 ? 15.199 -4.152 -1.121 1.00 87.62 167 SER A O 1
ATOM 1358 N N . PRO A 1 168 ? 17.108 -4.317 -2.287 1.00 89.00 168 PRO A N 1
ATOM 1359 C CA . PRO A 1 168 ? 18.055 -3.997 -3.358 1.00 89.00 168 PRO A CA 1
ATOM 1360 C C . PRO A 1 168 ? 17.872 -4.861 -4.616 1.00 89.00 168 PRO A C 1
ATOM 1362 O O . PRO A 1 168 ? 18.728 -4.832 -5.490 1.00 89.00 168 PRO A O 1
ATOM 1365 N N . TYR A 1 169 ? 16.811 -5.664 -4.718 1.00 88.75 169 TYR A N 1
ATOM 1366 C CA . TYR A 1 169 ? 16.671 -6.700 -5.750 1.00 88.75 169 TYR A CA 1
ATOM 1367 C C . TYR A 1 169 ? 16.239 -6.174 -7.127 1.00 88.75 169 TYR A C 1
ATOM 1369 O O . TYR A 1 169 ? 16.519 -6.810 -8.137 1.00 88.75 169 TYR A O 1
ATOM 1377 N N . GLY A 1 170 ? 15.564 -5.026 -7.192 1.00 88.56 170 GLY A N 1
ATOM 1378 C CA . GLY A 1 170 ? 15.049 -4.438 -8.430 1.00 88.56 170 GLY A CA 1
ATOM 1379 C C . GLY A 1 170 ? 13.886 -5.223 -9.053 1.00 88.56 170 GLY A C 1
ATOM 1380 O O . GLY A 1 170 ? 13.707 -5.204 -10.267 1.00 88.56 170 GLY A O 1
ATOM 1381 N N . ILE A 1 171 ? 13.097 -5.931 -8.247 1.00 90.38 171 ILE A N 1
ATOM 1382 C CA . ILE A 1 171 ? 11.946 -6.721 -8.717 1.00 90.38 171 ILE A CA 1
ATOM 1383 C C . ILE A 1 171 ? 10.670 -5.900 -8.522 1.00 90.38 171 ILE A C 1
ATOM 1385 O O . ILE A 1 171 ? 10.535 -5.268 -7.470 1.00 90.38 171 ILE A O 1
ATOM 1389 N N . PRO A 1 172 ? 9.744 -5.864 -9.495 1.00 89.56 172 PRO A N 1
ATOM 1390 C CA . PRO A 1 172 ? 8.456 -5.212 -9.298 1.00 89.56 172 PRO A CA 1
ATOM 1391 C C . PRO A 1 172 ? 7.716 -5.863 -8.124 1.00 89.56 172 PRO A C 1
ATOM 1393 O O . PRO A 1 172 ? 7.636 -7.087 -8.021 1.00 89.56 172 PRO A O 1
ATOM 1396 N N . TYR A 1 173 ? 7.166 -5.043 -7.237 1.00 90.94 173 TYR A N 1
ATOM 1397 C CA . TYR A 1 173 ? 6.427 -5.528 -6.076 1.00 90.94 173 TYR A CA 1
ATOM 1398 C C . TYR A 1 173 ? 5.310 -4.561 -5.707 1.00 90.94 173 TYR A C 1
ATOM 1400 O O . TYR A 1 173 ? 5.383 -3.366 -5.999 1.00 90.94 173 TYR A O 1
ATOM 1408 N N . LEU A 1 174 ? 4.284 -5.086 -5.048 1.00 90.81 174 LEU A N 1
ATOM 1409 C CA . LEU A 1 174 ? 3.226 -4.292 -4.446 1.00 90.81 174 LEU A CA 1
ATOM 1410 C C . LEU A 1 174 ? 3.418 -4.311 -2.923 1.00 90.81 174 LEU A C 1
ATOM 1412 O O . LEU A 1 174 ? 3.334 -5.388 -2.325 1.00 90.81 174 LEU A O 1
ATOM 1416 N N . PRO A 1 175 ? 3.682 -3.150 -2.291 1.00 90.69 175 PRO A N 1
ATOM 1417 C CA . PRO A 1 175 ? 3.876 -3.082 -0.850 1.00 90.69 175 PRO A CA 1
ATOM 1418 C C . PRO A 1 175 ? 2.664 -3.613 -0.083 1.00 90.69 175 PRO A C 1
ATOM 1420 O O . PRO A 1 175 ? 1.529 -3.197 -0.340 1.00 90.69 175 PRO A O 1
ATOM 1423 N N . GLY A 1 176 ? 2.900 -4.461 0.919 1.00 92.00 176 GLY A N 1
ATOM 1424 C CA . GLY A 1 176 ? 1.844 -5.008 1.772 1.00 92.00 176 GLY A CA 1
ATOM 1425 C C . GLY A 1 176 ? 1.059 -3.914 2.503 1.00 92.00 176 GLY A C 1
ATOM 1426 O O . GLY A 1 176 ? -0.149 -4.034 2.696 1.00 92.00 176 GLY A O 1
ATOM 1427 N N . SER A 1 177 ? 1.712 -2.797 2.837 1.00 90.75 177 SER A N 1
ATOM 1428 C CA . SER A 1 177 ? 1.064 -1.612 3.411 1.00 90.75 177 SER A CA 1
ATOM 1429 C C . SER A 1 177 ? 0.042 -0.970 2.468 1.00 90.75 177 SER A C 1
ATOM 1431 O O . SER A 1 177 ? -1.022 -0.559 2.926 1.00 90.75 177 SER A O 1
ATOM 1433 N N . GLY A 1 178 ? 0.321 -0.928 1.161 1.00 89.88 178 GLY A N 1
ATOM 1434 C CA . GLY A 1 178 ? -0.606 -0.403 0.155 1.00 89.88 178 GLY A CA 1
ATOM 1435 C C . GLY A 1 178 ? -1.857 -1.271 0.028 1.00 89.88 178 GLY A C 1
ATOM 1436 O O . GLY A 1 178 ? -2.971 -0.754 0.019 1.00 89.88 178 GLY A O 1
ATOM 1437 N N . ILE A 1 179 ? -1.680 -2.596 0.032 1.00 91.75 179 ILE A N 1
ATOM 1438 C CA . ILE A 1 179 ? -2.793 -3.558 0.023 1.00 91.75 179 ILE A CA 1
ATOM 1439 C C . ILE A 1 179 ? -3.615 -3.422 1.303 1.00 91.75 179 ILE A C 1
ATOM 1441 O O . ILE A 1 179 ? -4.837 -3.302 1.242 1.00 91.75 179 ILE A O 1
ATOM 1445 N N . LYS A 1 180 ? -2.943 -3.385 2.461 1.00 93.94 180 LYS A N 1
ATOM 1446 C CA . LYS A 1 180 ? -3.588 -3.198 3.763 1.00 93.94 180 LYS A CA 1
ATOM 1447 C C . LYS A 1 180 ? -4.440 -1.932 3.772 1.00 93.94 180 LYS A C 1
ATOM 1449 O O . LYS A 1 180 ? -5.575 -1.986 4.225 1.00 93.94 180 LYS A O 1
ATOM 1454 N N . GLY A 1 181 ? -3.908 -0.822 3.260 1.00 92.81 181 GLY A N 1
ATOM 1455 C CA . GLY A 1 181 ? -4.618 0.453 3.163 1.00 92.81 181 GLY A CA 1
ATOM 1456 C C . GLY A 1 181 ? -5.854 0.380 2.268 1.00 92.81 181 GLY A C 1
ATOM 1457 O O . GLY A 1 181 ? -6.924 0.808 2.688 1.00 92.81 181 GLY A O 1
ATOM 1458 N N . ALA A 1 182 ? -5.735 -0.216 1.078 1.00 92.62 182 ALA A N 1
ATOM 1459 C CA . ALA A 1 182 ? -6.856 -0.365 0.149 1.00 92.62 182 ALA A CA 1
ATOM 1460 C C . ALA A 1 182 ? -7.981 -1.242 0.726 1.00 92.62 182 ALA A C 1
ATOM 1462 O O . ALA A 1 182 ? -9.144 -0.844 0.717 1.00 92.62 182 ALA A O 1
ATOM 1463 N N . VAL A 1 183 ? -7.637 -2.407 1.289 1.00 95.12 183 VAL A N 1
ATOM 1464 C CA . VAL A 1 183 ? -8.622 -3.317 1.899 1.00 95.12 183 VAL A CA 1
ATOM 1465 C C . VAL A 1 183 ? -9.248 -2.691 3.143 1.00 95.12 183 VAL A C 1
ATOM 1467 O O . VAL A 1 183 ? -10.460 -2.767 3.318 1.00 95.12 183 VAL A O 1
ATOM 1470 N N . ARG A 1 184 ? -8.445 -2.031 3.988 1.00 96.56 184 ARG A N 1
ATOM 1471 C CA . ARG A 1 184 ? -8.947 -1.282 5.144 1.00 96.56 184 ARG A CA 1
ATOM 1472 C C . ARG A 1 184 ? -9.965 -0.236 4.704 1.00 96.56 184 ARG A C 1
ATOM 1474 O O 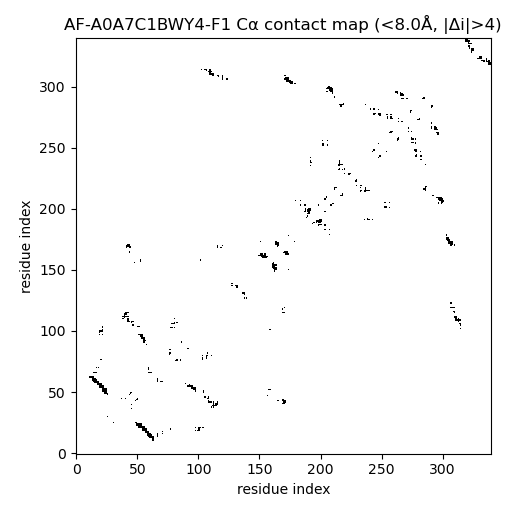. ARG A 1 184 ? -11.035 -0.178 5.290 1.00 96.56 184 ARG A O 1
ATOM 1481 N N . ARG A 1 185 ? -9.649 0.571 3.687 1.00 95.62 185 ARG A N 1
ATOM 1482 C CA . ARG A 1 185 ? -10.545 1.624 3.204 1.00 95.62 185 ARG A CA 1
ATOM 1483 C C . ARG A 1 185 ? -11.876 1.051 2.719 1.00 95.62 185 ARG A C 1
ATOM 1485 O O . ARG A 1 185 ? -12.916 1.551 3.126 1.00 95.62 185 ARG A O 1
ATOM 1492 N N . ALA A 1 186 ? -11.841 -0.030 1.942 1.00 96.12 186 ALA A N 1
ATOM 1493 C CA . ALA A 1 186 ? -13.054 -0.725 1.516 1.00 96.12 186 ALA A CA 1
ATOM 1494 C C . ALA A 1 186 ? -13.861 -1.264 2.714 1.00 96.12 186 ALA A C 1
ATOM 1496 O O . ALA A 1 186 ? -15.081 -1.152 2.742 1.00 96.12 186 ALA A O 1
ATOM 1497 N N . ALA A 1 187 ? -13.193 -1.800 3.740 1.00 97.12 187 ALA A N 1
ATOM 1498 C CA . ALA A 1 187 ? -13.856 -2.259 4.959 1.00 97.12 187 ALA A CA 1
ATOM 1499 C C . ALA A 1 187 ? -14.471 -1.106 5.775 1.00 97.12 187 ALA A C 1
ATOM 1501 O O . ALA A 1 187 ? -15.532 -1.278 6.362 1.00 97.12 187 ALA A O 1
ATOM 1502 N N . GLU A 1 188 ? -13.842 0.074 5.802 1.00 97.06 188 GLU A N 1
ATOM 1503 C CA . GLU A 1 188 ? -14.414 1.284 6.410 1.00 97.06 188 GLU A CA 1
ATOM 1504 C C . GLU A 1 188 ? -15.650 1.776 5.647 1.00 97.06 188 GLU A C 1
ATOM 1506 O O . GLU A 1 188 ? -16.611 2.203 6.281 1.00 97.06 188 GLU A O 1
ATOM 1511 N N . GLU A 1 189 ? -15.636 1.696 4.311 1.00 96.44 189 GLU A N 1
ATOM 1512 C CA . GLU A 1 189 ? -16.794 2.012 3.461 1.00 96.44 189 GLU A CA 1
ATOM 1513 C C . GLU A 1 189 ? -17.960 1.069 3.760 1.00 96.44 189 GLU A C 1
ATOM 1515 O O . GLU A 1 189 ? -19.053 1.523 4.097 1.00 96.44 189 GLU A O 1
ATOM 1520 N N . LEU A 1 190 ? -17.702 -0.240 3.734 1.00 97.44 190 LEU A N 1
ATOM 1521 C CA . LEU A 1 190 ? -18.699 -1.259 4.054 1.00 97.44 190 LEU A CA 1
ATOM 1522 C C . LEU A 1 190 ? -19.224 -1.131 5.490 1.00 97.44 190 LEU A C 1
ATOM 1524 O O . LEU A 1 190 ? -20.400 -1.366 5.725 1.00 97.44 190 LEU A O 1
ATOM 1528 N N . ALA A 1 191 ? -18.381 -0.752 6.454 1.00 96.50 191 ALA A N 1
ATOM 1529 C CA . ALA A 1 191 ? -18.787 -0.618 7.852 1.00 96.50 191 ALA A CA 1
ATOM 1530 C C . ALA A 1 191 ? -19.707 0.580 8.130 1.00 96.50 191 ALA A C 1
ATOM 1532 O O . ALA A 1 191 ? -20.434 0.568 9.121 1.00 96.50 191 ALA A O 1
ATOM 1533 N N . LEU A 1 192 ? -19.614 1.647 7.331 1.00 96.19 192 LEU A N 1
ATOM 1534 C CA . LEU A 1 192 ? -20.340 2.897 7.583 1.00 96.19 192 LEU A CA 1
ATOM 1535 C C . LEU A 1 192 ? -21.502 3.135 6.623 1.00 96.19 192 LEU A C 1
ATOM 1537 O O . LEU A 1 192 ? -22.432 3.846 6.997 1.00 96.19 192 LEU A O 1
ATOM 1541 N N . PHE A 1 193 ? -21.452 2.576 5.413 1.00 96.44 193 PHE A N 1
ATOM 1542 C CA . PHE A 1 193 ? -22.410 2.901 4.352 1.00 96.44 193 PHE A CA 1
ATOM 1543 C C . PHE A 1 193 ? -23.161 1.698 3.785 1.00 96.44 193 PHE A C 1
ATOM 1545 O O . PHE A 1 193 ? -24.097 1.897 3.013 1.00 96.44 193 PHE A O 1
ATOM 1552 N N . ASP A 1 194 ? -22.795 0.470 4.157 1.00 94.56 194 ASP A N 1
ATOM 1553 C CA . ASP A 1 194 ? -23.526 -0.732 3.759 1.00 94.56 194 ASP A CA 1
ATOM 1554 C C . ASP A 1 194 ? -24.190 -1.381 4.979 1.00 94.56 194 ASP A C 1
ATOM 1556 O O . ASP A 1 194 ? -23.562 -2.102 5.747 1.00 94.56 194 ASP A O 1
ATOM 1560 N N . GLU A 1 195 ? -25.492 -1.148 5.149 1.00 86.31 195 GLU A N 1
ATOM 1561 C CA . GLU A 1 195 ? -26.268 -1.729 6.254 1.00 86.31 195 GLU A CA 1
ATOM 1562 C C . GLU A 1 195 ? -26.380 -3.263 6.184 1.00 86.31 195 GLU A C 1
ATOM 1564 O O . GLU A 1 195 ? -26.734 -3.896 7.177 1.00 86.31 195 GLU A O 1
ATOM 1569 N N . SER A 1 196 ? -26.106 -3.872 5.023 1.00 90.06 196 SER A N 1
ATOM 1570 C CA . SER A 1 196 ? -26.144 -5.329 4.837 1.00 90.06 196 SER A CA 1
ATOM 1571 C C . SER A 1 196 ? -24.823 -6.024 5.179 1.00 90.06 196 SER A C 1
ATOM 1573 O O . SER A 1 196 ? -24.751 -7.254 5.189 1.00 90.06 196 SER A O 1
ATOM 1575 N N . SER A 1 197 ? -23.782 -5.240 5.451 1.00 91.81 197 SER A N 1
ATOM 1576 C CA . SER A 1 197 ? -22.435 -5.714 5.721 1.00 91.81 197 SER A CA 1
ATOM 1577 C C . SER A 1 197 ? -22.249 -6.131 7.183 1.00 91.81 197 SER A C 1
ATOM 1579 O O . SER A 1 197 ? -22.703 -5.461 8.106 1.00 91.81 197 SER A O 1
ATOM 1581 N N . ASP A 1 198 ? -21.479 -7.200 7.404 1.00 92.50 198 ASP A N 1
ATOM 1582 C CA . ASP A 1 198 ? -21.037 -7.625 8.741 1.00 92.50 198 ASP A CA 1
ATOM 1583 C C . ASP A 1 198 ? -19.861 -6.782 9.287 1.00 92.50 198 ASP A C 1
ATOM 1585 O O . ASP A 1 198 ? -19.362 -7.019 10.392 1.00 92.50 198 ASP A O 1
ATOM 1589 N N . TRP A 1 199 ? -19.358 -5.819 8.509 1.00 96.69 199 TRP A N 1
ATOM 1590 C CA . TRP A 1 199 ? -18.259 -4.955 8.930 1.00 96.69 199 TRP A CA 1
ATOM 1591 C C . TRP A 1 199 ? -18.719 -3.909 9.947 1.00 96.69 199 TRP A C 1
ATOM 1593 O O . TRP A 1 199 ? -19.732 -3.246 9.769 1.00 96.69 199 TRP A O 1
ATOM 1603 N N . SER A 1 200 ? -17.906 -3.689 10.981 1.00 95.81 200 SER A N 1
ATOM 1604 C CA . SER A 1 200 ? -18.041 -2.548 11.889 1.00 95.81 200 SER A CA 1
ATOM 1605 C C . SER A 1 200 ? -16.708 -1.818 12.024 1.00 95.81 200 SER A C 1
ATOM 1607 O O . SER A 1 200 ? -15.636 -2.411 11.879 1.00 95.81 200 SER A O 1
ATOM 1609 N N . ILE A 1 201 ? -16.741 -0.519 12.326 1.00 97.12 201 ILE A N 1
ATOM 1610 C CA . ILE A 1 201 ? -15.512 0.264 12.520 1.00 97.12 201 ILE A CA 1
ATOM 1611 C C . ILE A 1 201 ? -14.601 -0.324 13.619 1.00 97.12 201 ILE A C 1
ATOM 1613 O O . ILE A 1 201 ? -13.394 -0.433 13.383 1.00 97.12 201 ILE A O 1
ATOM 1617 N N . PRO A 1 202 ? -15.114 -0.791 14.772 1.00 97.62 202 PRO A N 1
ATOM 1618 C CA . PRO A 1 202 ? -14.289 -1.504 15.746 1.00 97.62 202 PRO A CA 1
ATOM 1619 C C . PRO A 1 202 ? -13.653 -2.784 15.205 1.00 97.62 202 PRO A C 1
ATOM 1621 O O . PRO A 1 202 ? -12.508 -3.075 15.548 1.00 97.62 202 PRO A O 1
ATOM 1624 N N . LEU A 1 203 ? -14.349 -3.539 14.345 1.00 97.88 203 LEU A N 1
ATOM 1625 C CA . LEU A 1 203 ? -13.769 -4.710 13.686 1.00 97.88 203 LEU A CA 1
ATOM 1626 C C . LEU A 1 203 ? -12.630 -4.303 12.744 1.00 97.88 203 LEU A C 1
ATOM 1628 O O . LEU A 1 203 ? -11.577 -4.946 12.741 1.00 97.88 203 LEU A O 1
ATOM 1632 N N . VAL A 1 204 ? -12.789 -3.199 12.008 1.00 97.94 204 VAL A N 1
ATOM 1633 C CA . VAL A 1 204 ? -11.710 -2.630 11.191 1.00 97.94 204 VAL A CA 1
ATOM 1634 C C . VAL A 1 204 ? -10.509 -2.258 12.062 1.00 97.94 204 VAL A C 1
ATOM 1636 O O . VAL A 1 204 ? -9.384 -2.631 11.726 1.00 97.94 204 VAL A O 1
ATOM 1639 N N . TRP A 1 205 ? -10.709 -1.584 13.199 1.00 97.88 205 TRP A N 1
ATOM 1640 C CA . TRP A 1 205 ? -9.614 -1.259 14.122 1.00 97.88 205 TRP A CA 1
ATOM 1641 C C . TRP A 1 205 ? -8.944 -2.513 14.673 1.00 97.88 205 TRP A C 1
ATOM 1643 O O . TRP A 1 205 ? -7.716 -2.606 14.663 1.00 97.88 205 TRP A O 1
ATOM 1653 N N . LEU A 1 206 ? -9.731 -3.497 15.111 1.00 98.12 206 LEU A N 1
ATOM 1654 C CA . LEU A 1 206 ? -9.228 -4.754 15.646 1.00 98.12 206 LEU A CA 1
ATOM 1655 C C . LEU A 1 206 ? -8.343 -5.470 14.620 1.00 98.12 206 LEU A C 1
ATOM 1657 O O . LEU A 1 206 ? -7.221 -5.854 14.948 1.00 98.12 206 LEU A O 1
ATOM 1661 N N . LEU A 1 207 ? -8.801 -5.602 13.374 1.00 97.25 207 LEU A N 1
ATOM 1662 C CA . LEU A 1 207 ? -8.078 -6.323 12.330 1.00 97.25 207 LEU A CA 1
ATOM 1663 C C . LEU A 1 207 ? -6.920 -5.501 11.753 1.00 97.25 207 LEU A C 1
ATOM 1665 O O . LEU A 1 207 ? -5.781 -5.964 11.760 1.00 97.25 207 LEU A O 1
ATOM 1669 N N . PHE A 1 208 ? -7.170 -4.284 11.275 1.00 97.31 208 PHE A N 1
ATOM 1670 C CA . PHE A 1 208 ? -6.205 -3.502 10.494 1.00 97.31 208 PHE A CA 1
ATOM 1671 C C . PHE A 1 208 ? -5.363 -2.534 11.329 1.00 97.31 208 PHE A C 1
ATOM 1673 O O . PHE A 1 208 ? -4.352 -2.034 10.835 1.00 97.31 208 PHE A O 1
ATOM 1680 N N . GLY A 1 209 ? -5.721 -2.290 12.584 1.00 96.50 209 GLY A N 1
ATOM 1681 C CA . GLY A 1 209 ? -5.050 -1.308 13.427 1.00 96.50 209 GLY A CA 1
ATOM 1682 C C . GLY A 1 209 ? -5.754 0.045 13.435 1.00 96.50 209 GLY A C 1
ATOM 1683 O O . GLY A 1 209 ? -6.621 0.348 12.609 1.00 96.50 209 GLY A O 1
ATOM 1684 N N . PHE A 1 210 ? -5.365 0.892 14.380 1.00 95.81 210 PHE A N 1
ATOM 1685 C CA . PHE A 1 210 ? -5.942 2.223 14.529 1.00 95.81 210 PHE A CA 1
ATOM 1686 C C . PHE A 1 210 ? -5.207 3.241 13.641 1.00 95.81 210 PHE A C 1
ATOM 1688 O O . PHE A 1 210 ? -3.985 3.320 13.690 1.00 95.81 210 PHE A O 1
ATOM 1695 N N . GLU A 1 211 ? -5.938 4.008 12.821 1.00 92.50 211 GLU A N 1
ATOM 1696 C CA . GLU A 1 211 ? -5.369 5.056 11.956 1.00 92.50 211 GLU A CA 1
ATOM 1697 C C . GLU A 1 211 ? -5.998 6.405 12.274 1.00 92.50 211 GLU A C 1
ATOM 1699 O O . GLU A 1 211 ? -7.204 6.615 12.122 1.00 92.50 211 GLU A O 1
ATOM 1704 N N . THR A 1 212 ? -5.149 7.337 12.689 1.00 90.56 212 THR A N 1
ATOM 1705 C CA . THR A 1 212 ? -5.556 8.682 13.107 1.00 90.56 212 THR A CA 1
ATOM 1706 C C . THR A 1 212 ? -6.073 9.536 11.953 1.00 90.56 212 THR A C 1
ATOM 1708 O O . THR A 1 212 ? -6.858 10.457 12.183 1.00 90.56 212 THR A O 1
ATOM 1711 N N . SER A 1 213 ? -5.640 9.227 10.728 1.00 85.50 213 SER A N 1
ATOM 1712 C CA . SER A 1 213 ? -5.984 9.951 9.501 1.00 85.50 213 SER A CA 1
ATOM 1713 C C . SER A 1 213 ? -7.216 9.404 8.770 1.00 85.50 213 SER A C 1
ATOM 1715 O O . SER A 1 213 ? -7.549 9.901 7.697 1.00 85.50 213 SER A O 1
ATOM 1717 N N . SER A 1 214 ? -7.926 8.429 9.352 1.00 90.94 214 SER A N 1
ATOM 1718 C CA . SER A 1 214 ? -9.157 7.875 8.769 1.00 90.94 214 SER A CA 1
ATOM 1719 C C . SER A 1 214 ? -10.185 8.980 8.483 1.00 90.94 214 SER A C 1
ATOM 1721 O O . SER A 1 214 ? -10.371 9.884 9.304 1.00 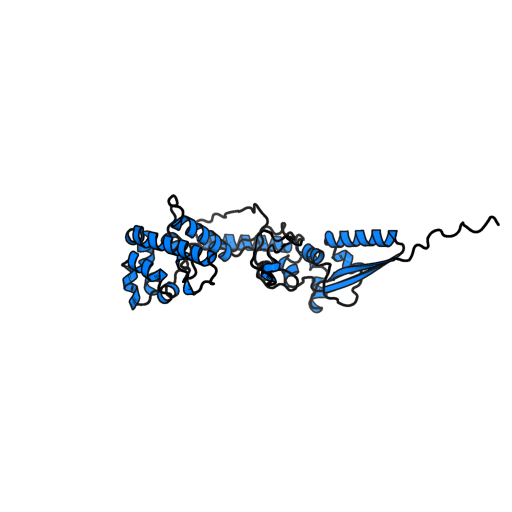90.94 214 SER A O 1
ATOM 1723 N N . ALA A 1 215 ? -10.886 8.906 7.346 1.00 88.75 215 ALA A N 1
ATOM 1724 C CA . ALA A 1 215 ? -11.763 9.983 6.864 1.00 88.75 215 ALA A CA 1
ATOM 1725 C C . ALA A 1 215 ? -12.853 10.387 7.878 1.00 88.75 215 ALA A C 1
ATOM 1727 O O . ALA A 1 215 ? -13.101 11.571 8.091 1.00 88.75 215 ALA A O 1
ATOM 1728 N N . TYR A 1 216 ? -13.431 9.412 8.587 1.00 92.62 216 TYR A N 1
ATOM 1729 C CA . TYR A 1 216 ? -14.447 9.636 9.625 1.00 92.62 216 TYR A CA 1
ATOM 1730 C C . TYR A 1 216 ? -13.907 10.256 10.930 1.00 92.62 216 TYR A C 1
ATOM 1732 O O . TYR A 1 216 ? -14.685 10.645 11.807 1.00 92.62 216 TYR A O 1
ATOM 1740 N N . LEU A 1 217 ? -12.581 10.373 11.069 1.00 90.94 217 LEU A N 1
ATOM 1741 C CA . LEU A 1 217 ? -11.903 11.032 12.189 1.00 90.94 217 LEU A CA 1
ATOM 1742 C C . LEU A 1 217 ? -11.242 12.354 11.791 1.00 90.94 217 LEU A C 1
ATOM 1744 O O . LEU A 1 217 ? -11.087 13.218 12.658 1.00 90.94 217 LEU A O 1
ATOM 1748 N N . ALA A 1 218 ? -10.857 12.535 10.526 1.00 80.19 218 ALA A N 1
ATOM 1749 C CA . ALA A 1 218 ? -10.086 13.684 10.057 1.00 80.19 218 ALA A CA 1
ATOM 1750 C C . ALA A 1 218 ? -10.738 15.029 10.459 1.00 80.19 218 ALA A C 1
ATOM 1752 O O . ALA A 1 218 ? -11.944 15.212 10.272 1.00 80.19 218 ALA A O 1
ATOM 1753 N N . PRO A 1 219 ? -9.989 15.972 11.067 1.00 74.75 219 PRO A N 1
ATOM 1754 C CA . PRO A 1 219 ? -10.549 17.251 11.493 1.00 74.75 219 PRO A CA 1
ATOM 1755 C C . PRO A 1 219 ? -10.876 18.134 10.283 1.00 74.75 219 PRO A C 1
ATOM 1757 O O . PRO A 1 219 ? -9.992 18.430 9.482 1.00 74.75 219 PRO A O 1
ATOM 1760 N N . LEU A 1 220 ? -12.120 18.622 10.210 1.00 72.50 220 LEU A N 1
ATOM 1761 C CA . LEU A 1 220 ? -12.592 19.496 9.124 1.00 72.50 220 LEU A CA 1
ATOM 1762 C C . LEU A 1 220 ? -11.738 20.765 8.972 1.00 72.50 220 LEU A C 1
ATOM 1764 O O . LEU A 1 220 ? -11.515 21.235 7.864 1.00 72.50 220 LEU A O 1
ATOM 1768 N N . SER A 1 221 ? -11.180 21.276 10.075 1.00 69.12 221 SER A N 1
ATOM 1769 C CA . SER A 1 221 ? -10.336 22.478 10.089 1.00 69.12 221 SER A CA 1
ATOM 1770 C C . SER A 1 221 ? -8.992 22.339 9.368 1.00 69.12 221 SER A C 1
ATOM 1772 O O . SER A 1 221 ? -8.321 23.346 9.160 1.00 69.12 221 SER A O 1
ATOM 1774 N N . LYS A 1 222 ? -8.568 21.116 9.021 1.00 66.12 222 LYS A N 1
ATOM 1775 C CA . LYS A 1 222 ? -7.318 20.862 8.284 1.00 66.12 222 LYS A CA 1
ATOM 1776 C C . LYS A 1 222 ? -7.534 20.591 6.795 1.00 66.12 222 LYS A C 1
ATOM 1778 O O . LYS A 1 222 ? -6.555 20.346 6.097 1.00 66.12 222 LYS A O 1
ATOM 1783 N N . LEU A 1 223 ? -8.780 20.586 6.325 1.00 67.06 223 LEU A N 1
ATOM 1784 C CA . LEU A 1 223 ? -9.095 20.360 4.920 1.00 67.06 223 LEU A CA 1
ATOM 1785 C C . LEU A 1 223 ? -9.068 21.685 4.161 1.00 67.06 223 LEU A C 1
ATOM 1787 O O . LEU A 1 223 ? -9.449 22.729 4.694 1.00 67.06 223 LEU A O 1
ATOM 1791 N N . GLU A 1 224 ? -8.611 21.637 2.912 1.00 65.75 224 GLU A N 1
ATOM 1792 C CA . GLU A 1 224 ? -8.695 22.783 2.010 1.00 65.75 224 GLU A CA 1
ATOM 1793 C C . GLU A 1 224 ? -10.158 23.223 1.844 1.00 65.75 224 GLU A C 1
ATOM 1795 O O . GLU A 1 224 ? -11.084 22.414 1.950 1.00 65.75 224 GLU A O 1
ATOM 1800 N N . ALA A 1 225 ? -10.376 24.515 1.582 1.00 64.69 225 ALA A N 1
ATOM 1801 C CA . ALA A 1 225 ? -11.701 25.113 1.398 1.00 64.69 225 ALA A CA 1
ATOM 1802 C C . ALA A 1 225 ? -12.326 24.752 0.035 1.00 64.69 225 ALA A C 1
ATOM 1804 O O . ALA A 1 225 ? -12.792 25.616 -0.701 1.00 64.69 225 ALA A O 1
ATOM 1805 N N . VAL A 1 226 ? -12.280 23.471 -0.326 1.00 74.44 226 VAL A N 1
ATOM 1806 C CA . VAL A 1 226 ? -12.922 22.913 -1.512 1.00 74.44 226 VAL A CA 1
ATOM 1807 C C . VAL A 1 226 ? -14.213 22.242 -1.056 1.00 74.44 226 VAL A C 1
ATOM 1809 O O . VAL A 1 226 ? -14.170 21.226 -0.359 1.00 74.44 226 VAL A O 1
ATOM 1812 N N . ASP A 1 227 ? -15.358 22.790 -1.470 1.00 76.38 227 ASP A N 1
ATOM 1813 C CA . ASP A 1 227 ? -16.697 22.361 -1.031 1.00 76.38 227 ASP A CA 1
ATOM 1814 C C . ASP A 1 227 ? -16.919 20.845 -1.127 1.00 76.38 227 ASP A C 1
ATOM 1816 O O . ASP A 1 227 ? -17.553 20.244 -0.263 1.00 76.38 227 ASP A O 1
ATOM 1820 N N . VAL A 1 228 ? -16.391 20.207 -2.175 1.00 79.38 228 VAL A N 1
ATOM 1821 C CA . VAL A 1 228 ? -16.540 18.760 -2.400 1.00 79.38 228 VAL A CA 1
ATOM 1822 C C . VAL A 1 228 ? -15.810 17.950 -1.327 1.00 79.38 228 VAL A C 1
ATOM 1824 O O . VAL A 1 228 ? -16.371 17.006 -0.778 1.00 79.38 228 VAL A O 1
ATOM 1827 N N . VAL A 1 229 ? -14.581 18.346 -0.984 1.00 79.06 229 VAL A N 1
ATOM 1828 C CA . VAL A 1 229 ? -13.758 17.664 0.026 1.00 79.06 229 VAL A CA 1
ATOM 1829 C C . VAL A 1 229 ? -14.378 17.817 1.414 1.00 79.06 229 VAL A C 1
ATOM 1831 O O . VAL A 1 229 ? -14.379 16.871 2.201 1.00 79.06 229 VAL A O 1
ATOM 1834 N N . GLN A 1 230 ? -14.940 18.992 1.706 1.00 81.00 230 GLN A N 1
ATOM 1835 C CA . GLN A 1 230 ? -15.621 19.248 2.973 1.00 81.00 230 GLN A CA 1
ATOM 1836 C C . GLN A 1 230 ? -16.901 18.421 3.111 1.00 81.00 230 GLN A C 1
ATOM 1838 O O . GLN A 1 230 ? -17.067 17.755 4.130 1.00 81.00 230 GLN A O 1
ATOM 1843 N N . LYS A 1 231 ? -17.754 18.389 2.078 1.00 86.00 231 LYS A N 1
ATOM 1844 C CA . LYS A 1 231 ? -18.985 17.579 2.077 1.00 86.00 231 LYS A CA 1
ATOM 1845 C C . LYS A 1 231 ? -18.705 16.096 2.274 1.00 86.00 231 LYS A C 1
ATOM 1847 O O . LYS A 1 231 ? -19.389 15.444 3.057 1.00 86.00 231 LYS A O 1
ATOM 1852 N N . GLU A 1 232 ? -17.686 15.571 1.599 1.00 88.00 232 GLU A N 1
ATOM 1853 C CA . GLU A 1 232 ? -17.285 14.176 1.765 1.00 88.00 232 GLU A CA 1
ATOM 1854 C C . GLU A 1 232 ? -16.809 13.920 3.203 1.00 88.00 232 GLU A C 1
ATOM 1856 O O . GLU A 1 232 ? -17.272 12.998 3.868 1.00 88.00 232 GLU A O 1
ATOM 1861 N N . ALA A 1 233 ? -15.947 14.778 3.753 1.00 87.00 233 ALA A N 1
ATOM 1862 C CA . ALA A 1 233 ? -15.492 14.623 5.132 1.00 87.00 233 ALA A CA 1
ATOM 1863 C C . ALA A 1 233 ? -16.637 14.712 6.157 1.00 87.00 233 ALA A C 1
ATOM 1865 O O . ALA A 1 233 ? -16.654 13.956 7.131 1.00 87.00 233 ALA A O 1
ATOM 1866 N N . GLU A 1 234 ? -17.607 15.603 5.948 1.00 90.88 234 GLU A N 1
ATOM 1867 C CA . GLU A 1 234 ? -18.822 15.689 6.762 1.00 90.88 234 GLU A CA 1
ATOM 1868 C C . GLU A 1 234 ? -19.661 14.414 6.668 1.00 90.88 234 GLU A C 1
ATOM 1870 O O . GLU A 1 234 ? -20.100 13.913 7.702 1.00 90.88 234 GLU A O 1
ATOM 1875 N N . HIS A 1 235 ? -19.819 13.847 5.469 1.00 93.50 235 HIS A N 1
ATOM 1876 C CA . HIS A 1 235 ? -20.539 12.593 5.250 1.00 93.50 235 HIS A CA 1
ATOM 1877 C C . HIS A 1 235 ? -19.926 11.434 6.052 1.00 93.50 235 HIS A C 1
ATOM 1879 O O . HIS A 1 235 ? -20.619 10.771 6.827 1.00 93.50 235 HIS A O 1
ATOM 1885 N N . TRP A 1 236 ? -18.605 11.258 5.961 1.00 95.12 236 TRP A N 1
ATOM 1886 C CA . TRP A 1 236 ? -17.863 10.243 6.716 1.00 95.12 236 TRP A CA 1
ATOM 1887 C C . TRP A 1 236 ? -17.942 10.435 8.230 1.00 95.12 236 TRP A C 1
ATOM 1889 O O . TRP A 1 236 ? -18.131 9.476 8.983 1.00 95.12 236 TRP A O 1
ATOM 1899 N N . ARG A 1 237 ? -17.790 11.676 8.701 1.00 94.56 237 ARG A N 1
ATOM 1900 C CA . ARG A 1 237 ? -17.886 11.995 10.131 1.00 94.56 237 ARG A CA 1
ATOM 1901 C C . ARG A 1 237 ? -19.305 11.800 10.658 1.00 94.56 237 ARG A C 1
ATOM 1903 O O . ARG A 1 237 ? -19.454 11.311 11.776 1.00 94.56 237 ARG A O 1
ATOM 1910 N N . GLY A 1 238 ? -20.315 12.163 9.871 1.00 95.06 238 GLY A N 1
ATOM 1911 C CA . GLY A 1 238 ? -21.725 11.962 10.189 1.00 95.06 238 GLY A CA 1
ATOM 1912 C C . GLY A 1 238 ? -22.046 10.485 10.375 1.00 95.06 238 GLY A C 1
ATOM 1913 O O . GLY A 1 238 ? -22.521 10.108 11.441 1.00 95.06 238 GLY A O 1
ATOM 1914 N N . ALA A 1 239 ? -21.667 9.637 9.414 1.00 96.56 239 ALA A N 1
ATOM 1915 C CA . ALA A 1 239 ? -21.898 8.194 9.488 1.00 96.56 239 ALA A CA 1
ATOM 1916 C C . ALA A 1 239 ? -21.258 7.549 10.733 1.00 96.56 239 ALA A C 1
ATOM 1918 O O . ALA A 1 239 ? -21.895 6.762 11.432 1.00 96.56 239 ALA A O 1
ATOM 1919 N N . PHE A 1 240 ? -20.022 7.928 11.083 1.00 97.12 240 PHE A N 1
ATOM 1920 C CA . PHE A 1 240 ? -19.398 7.440 12.320 1.00 97.12 240 PHE A CA 1
ATOM 1921 C C . PHE A 1 240 ? -20.070 7.983 13.590 1.00 97.12 240 PHE A C 1
ATOM 1923 O O . PHE A 1 240 ? -20.145 7.270 14.591 1.00 97.12 240 PHE A O 1
ATOM 1930 N N . GLY A 1 241 ? -20.572 9.221 13.561 1.00 96.25 241 GLY A N 1
ATOM 1931 C CA . GLY A 1 241 ? -21.376 9.786 14.645 1.00 96.25 241 GLY A CA 1
ATOM 1932 C C . GLY A 1 241 ? -22.676 9.008 14.857 1.00 96.25 241 GLY A C 1
ATOM 1933 O O . GLY A 1 241 ? -22.993 8.643 15.987 1.00 96.25 241 GLY A O 1
ATOM 1934 N N . GLU A 1 242 ? -23.374 8.660 13.776 1.00 96.38 242 GLU A N 1
ATOM 1935 C CA . GLU A 1 242 ? -24.573 7.821 13.836 1.00 96.38 242 GLU A CA 1
ATOM 1936 C C . GLU A 1 242 ? -24.279 6.419 14.378 1.00 96.38 242 GLU A C 1
ATOM 1938 O O . GLU A 1 242 ? -25.021 5.925 15.230 1.00 96.38 242 GLU A O 1
ATOM 1943 N N . TYR A 1 243 ? -23.183 5.790 13.938 1.00 96.12 243 TYR A N 1
ATOM 1944 C CA . TYR A 1 243 ? -22.704 4.533 14.518 1.00 96.12 243 TYR A CA 1
ATOM 1945 C C . TYR A 1 243 ? -22.465 4.681 16.030 1.00 96.12 243 TYR A C 1
ATOM 1947 O O . TYR A 1 243 ? -22.919 3.845 16.819 1.00 96.12 243 TYR A O 1
ATOM 1955 N N . ALA A 1 244 ? -21.790 5.757 16.451 1.00 96.50 244 ALA A N 1
ATOM 1956 C CA . ALA A 1 244 ? -21.504 6.005 17.857 1.00 96.50 244 ALA A CA 1
ATOM 1957 C C . ALA A 1 244 ? -22.797 6.092 18.680 1.00 96.50 244 ALA A C 1
ATOM 1959 O O . ALA A 1 244 ? -22.920 5.414 19.697 1.00 96.50 244 ALA A O 1
ATOM 1960 N N . GLU A 1 245 ? -23.772 6.877 18.222 1.00 96.56 245 GLU A N 1
ATOM 1961 C CA . GLU A 1 245 ? -25.046 7.085 18.917 1.00 96.56 245 GLU A CA 1
ATOM 1962 C C . GLU A 1 245 ? -25.923 5.830 18.965 1.00 96.56 245 GLU A C 1
ATOM 1964 O O . GLU A 1 245 ? -26.536 5.546 19.994 1.00 96.56 245 GLU A O 1
ATOM 1969 N N . LYS A 1 246 ? -25.997 5.077 17.863 1.00 94.75 246 LYS A N 1
ATOM 1970 C CA . LYS A 1 246 ? -26.950 3.969 17.718 1.00 94.75 246 LYS A CA 1
ATOM 1971 C C . LYS A 1 246 ? -26.396 2.625 18.194 1.00 94.75 246 LYS A C 1
ATOM 1973 O O . LYS A 1 246 ? -27.176 1.780 18.627 1.00 94.75 246 LYS A O 1
ATOM 1978 N N . GLN A 1 247 ? -25.086 2.396 18.074 1.00 94.69 247 GLN A N 1
ATOM 1979 C CA . GLN A 1 247 ? -24.516 1.042 18.137 1.00 94.69 247 GLN A CA 1
ATOM 1980 C C . GLN A 1 247 ? -23.335 0.890 19.099 1.00 94.69 247 GLN A C 1
ATOM 1982 O O . GLN A 1 247 ? -23.198 -0.179 19.696 1.00 94.69 247 GLN A O 1
ATOM 1987 N N . ALA A 1 248 ? -22.506 1.922 19.305 1.00 95.88 248 ALA A N 1
ATOM 1988 C CA . ALA A 1 248 ? -21.241 1.771 20.038 1.00 95.88 248 ALA A CA 1
ATOM 1989 C C . ALA A 1 248 ? -21.402 1.184 21.448 1.00 95.88 248 ALA A C 1
ATOM 1991 O O . ALA A 1 248 ? -20.580 0.375 21.876 1.00 95.88 248 ALA A O 1
ATOM 1992 N N . GLU A 1 249 ? -22.470 1.542 22.165 1.00 96.12 249 GLU A N 1
ATOM 1993 C CA . GLU A 1 249 ? -22.708 1.037 23.520 1.00 96.12 249 GLU A CA 1
ATOM 1994 C C . GLU A 1 249 ? -23.011 -0.473 23.543 1.00 96.12 249 GLU A C 1
ATOM 1996 O O . GLU A 1 249 ? -22.656 -1.169 24.496 1.00 96.12 249 GLU A O 1
ATOM 2001 N N . ALA A 1 250 ? -23.631 -1.013 22.493 1.00 95.56 250 ALA A N 1
ATOM 2002 C CA . ALA A 1 250 ? -23.953 -2.436 22.378 1.00 95.56 250 ALA A CA 1
ATOM 2003 C C . ALA A 1 250 ? -22.880 -3.246 21.622 1.00 95.56 250 ALA A C 1
ATOM 2005 O O . ALA A 1 250 ? -22.906 -4.480 21.673 1.00 95.56 250 ALA A O 1
ATOM 2006 N N . ASP A 1 251 ? -21.935 -2.584 20.944 1.00 96.25 251 ASP A N 1
ATOM 2007 C CA . ASP A 1 251 ? -20.918 -3.240 20.122 1.00 96.25 251 ASP A CA 1
ATOM 2008 C C . ASP A 1 251 ? -19.918 -4.027 20.993 1.00 96.25 251 ASP A C 1
ATOM 2010 O O . ASP A 1 251 ? -19.093 -3.490 21.743 1.00 96.25 251 ASP A O 1
ATOM 2014 N N . LYS A 1 252 ? -19.994 -5.356 20.879 1.00 97.38 252 LYS A N 1
ATOM 2015 C CA . LYS A 1 252 ? -19.145 -6.294 21.624 1.00 97.38 252 LYS A CA 1
ATOM 2016 C C . LYS A 1 252 ? -17.683 -6.229 21.186 1.00 97.38 252 LYS A C 1
ATOM 2018 O O . LYS A 1 252 ? -16.804 -6.438 22.020 1.00 97.38 252 LYS A O 1
ATOM 2023 N N . VAL A 1 253 ? -17.421 -5.954 19.909 1.00 97.94 253 VAL A N 1
ATOM 2024 C CA . VAL A 1 253 ? -16.066 -5.836 19.359 1.00 97.94 253 VAL A CA 1
ATOM 2025 C C . VAL A 1 253 ? -15.412 -4.568 19.887 1.00 97.94 253 VAL A C 1
ATOM 2027 O O . VAL A 1 253 ? -14.263 -4.626 20.318 1.00 97.94 253 VAL A O 1
ATOM 2030 N N . LEU A 1 254 ? -16.148 -3.453 19.949 1.00 98.19 254 LEU A N 1
ATOM 2031 C CA . LEU A 1 254 ? -15.659 -2.213 20.551 1.00 98.19 254 LEU A CA 1
ATOM 2032 C C . LEU A 1 254 ? -15.321 -2.399 22.027 1.00 98.19 254 LEU A C 1
ATOM 2034 O O . LEU A 1 254 ? -14.218 -2.054 22.445 1.00 98.19 254 LEU A O 1
ATOM 2038 N N . ARG A 1 255 ? -16.235 -2.985 22.810 1.00 98.12 255 ARG A N 1
ATOM 2039 C CA . ARG A 1 255 ? -15.994 -3.267 24.235 1.00 98.12 255 ARG A CA 1
ATOM 2040 C C . ARG A 1 255 ? -14.786 -4.174 24.437 1.00 98.12 255 ARG A C 1
ATOM 2042 O O . ARG A 1 255 ? -13.943 -3.889 25.282 1.00 98.12 255 ARG A O 1
ATOM 2049 N N . TYR A 1 256 ? -14.676 -5.239 23.644 1.00 98.00 256 TYR A N 1
ATOM 2050 C CA . TYR A 1 256 ? -13.518 -6.124 23.683 1.00 98.00 256 TYR A CA 1
ATOM 2051 C C . TYR A 1 256 ? -12.229 -5.369 23.352 1.00 98.00 256 TYR A C 1
ATOM 2053 O O . TYR A 1 256 ? -11.277 -5.429 24.125 1.00 98.00 256 TYR A O 1
ATOM 2061 N N . TRP A 1 257 ? -12.205 -4.611 22.257 1.00 98.06 257 TRP A N 1
ATOM 2062 C CA . TRP A 1 257 ? -11.030 -3.860 21.825 1.00 98.06 257 TRP A CA 1
ATOM 2063 C C . TRP A 1 257 ? -10.599 -2.808 22.858 1.00 98.06 257 TRP A C 1
ATOM 2065 O O . TRP A 1 257 ? -9.420 -2.740 23.198 1.00 98.06 257 TRP A O 1
ATOM 2075 N N . LEU A 1 258 ? -11.547 -2.061 23.436 1.00 97.81 258 LEU A N 1
ATOM 2076 C CA . LEU A 1 258 ? -11.289 -1.117 24.529 1.00 97.81 258 LEU A CA 1
ATOM 2077 C C . LEU A 1 258 ? -10.812 -1.807 25.807 1.00 97.81 258 LEU A C 1
ATOM 2079 O O . LEU A 1 258 ? -10.108 -1.181 26.588 1.00 97.81 258 LEU A O 1
ATOM 2083 N N . SER A 1 259 ? -11.171 -3.075 26.030 1.00 96.94 259 SER A N 1
ATOM 2084 C CA . SER A 1 259 ? -10.713 -3.856 27.186 1.00 96.94 259 SER A CA 1
ATOM 2085 C C . SER A 1 259 ? -9.269 -4.350 27.070 1.00 96.94 259 SER A C 1
ATOM 2087 O O . SER A 1 259 ? -8.688 -4.743 28.081 1.00 96.94 259 SER A O 1
ATOM 2089 N N . LEU A 1 260 ? -8.680 -4.329 25.868 1.00 96.94 260 LEU A N 1
ATOM 2090 C CA . LEU A 1 260 ? -7.323 -4.815 25.642 1.00 96.94 260 LEU A CA 1
ATOM 2091 C C . LEU A 1 260 ? -6.305 -3.943 26.376 1.00 96.94 260 LEU A C 1
ATOM 2093 O O . LEU A 1 260 ? -6.238 -2.735 26.160 1.00 96.94 260 LEU A O 1
ATOM 2097 N N . GLU A 1 261 ?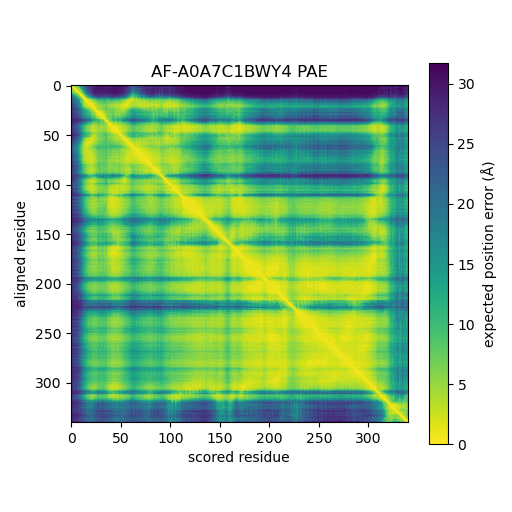 -5.436 -4.579 27.161 1.00 95.56 261 GLU A N 1
ATOM 2098 C CA . GLU A 1 261 ? -4.395 -3.891 27.934 1.00 95.56 261 GLU A CA 1
ATOM 2099 C C . GLU A 1 261 ? -3.495 -3.011 27.054 1.00 95.56 261 GLU A C 1
ATOM 2101 O O . GLU A 1 261 ? -3.166 -1.886 27.420 1.00 95.56 261 GLU A O 1
ATOM 2106 N N . ALA A 1 262 ? -3.167 -3.475 25.844 1.00 95.12 262 ALA A N 1
ATOM 2107 C CA . ALA A 1 262 ? -2.370 -2.710 24.884 1.00 95.12 262 ALA A CA 1
ATOM 2108 C C . ALA A 1 262 ? -3.054 -1.400 24.445 1.00 95.12 262 ALA A C 1
ATOM 2110 O O . ALA A 1 262 ? -2.377 -0.403 24.214 1.00 95.12 262 ALA A O 1
ATOM 2111 N N . VAL A 1 263 ? -4.389 -1.389 24.358 1.00 96.88 263 VAL A N 1
ATOM 2112 C CA . VAL A 1 263 ? -5.166 -0.192 24.012 1.00 96.88 263 VAL A CA 1
ATOM 2113 C C . VAL A 1 263 ? -5.324 0.694 25.245 1.00 96.88 263 VAL A C 1
ATOM 2115 O O . VAL A 1 263 ? -4.986 1.876 25.181 1.00 96.88 263 VAL A O 1
ATOM 2118 N N . LYS A 1 264 ? -5.760 0.131 26.380 1.00 95.69 264 LYS A N 1
ATOM 2119 C CA . LYS A 1 264 ? -5.973 0.867 27.639 1.00 95.69 264 LYS A CA 1
ATOM 2120 C C . LYS A 1 264 ? -4.725 1.617 28.094 1.00 95.69 264 LYS A C 1
ATOM 2122 O O . LYS A 1 264 ? -4.795 2.821 28.325 1.00 95.69 264 LYS A O 1
ATOM 2127 N N . SER A 1 265 ? -3.583 0.936 28.149 1.00 96.12 265 SER A N 1
ATOM 2128 C CA . SER A 1 265 ? -2.317 1.526 28.605 1.00 96.12 265 SER A CA 1
ATOM 2129 C C . SER A 1 265 ? -1.726 2.555 27.632 1.00 96.12 265 SER A C 1
ATOM 2131 O O . SER A 1 265 ? -0.898 3.368 28.036 1.00 96.12 265 SER A O 1
ATOM 2133 N N . SER A 1 266 ? -2.163 2.565 26.365 1.00 96.75 266 SER A N 1
ATOM 2134 C CA . SER A 1 266 ? -1.770 3.593 25.389 1.00 96.75 266 SER A CA 1
ATOM 2135 C C . SER A 1 266 ? -2.525 4.918 25.569 1.00 96.75 266 SER A C 1
ATOM 2137 O O . SER A 1 266 ? -2.048 5.970 25.147 1.00 96.75 266 SER A O 1
ATOM 2139 N N . ILE A 1 267 ? -3.689 4.893 26.226 1.00 96.62 267 ILE A N 1
ATOM 2140 C CA . ILE A 1 267 ? -4.531 6.073 26.447 1.00 96.62 267 ILE A CA 1
ATOM 2141 C C . ILE A 1 267 ? -4.038 6.838 27.695 1.00 96.62 267 ILE A C 1
ATOM 2143 O O . ILE A 1 267 ? -3.746 6.205 28.715 1.00 96.62 267 ILE A O 1
ATOM 2147 N N . PRO A 1 268 ? -3.972 8.189 27.666 1.00 96.00 268 PRO A N 1
ATOM 2148 C CA . PRO A 1 268 ? -3.562 8.990 28.820 1.00 96.00 268 PRO A CA 1
ATOM 2149 C C . PRO A 1 268 ? -4.468 8.732 30.025 1.00 96.00 268 PRO A C 1
ATOM 2151 O O . PRO A 1 268 ? -5.679 8.597 29.849 1.00 96.00 268 PRO A O 1
ATOM 2154 N N . GLU A 1 269 ? -3.899 8.695 31.231 1.00 95.56 269 GLU A N 1
ATOM 2155 C CA . GLU A 1 269 ? -4.589 8.326 32.478 1.00 95.56 269 GLU A CA 1
ATOM 2156 C C . GLU A 1 269 ? -5.899 9.104 32.679 1.00 95.56 269 GLU A C 1
ATOM 2158 O O . GLU A 1 269 ? -6.944 8.526 32.975 1.00 95.56 269 GLU A O 1
ATOM 2163 N N . GLU A 1 270 ? -5.891 10.405 32.385 1.00 95.62 270 GLU A N 1
ATOM 2164 C CA . GLU A 1 270 ? -7.060 11.274 32.504 1.00 95.62 270 GLU A CA 1
ATOM 2165 C C . GLU A 1 270 ? -8.204 10.926 31.531 1.00 95.62 270 GLU A C 1
ATOM 2167 O O . GLU A 1 270 ? -9.344 11.327 31.756 1.00 95.62 270 GLU A O 1
ATOM 2172 N N . LEU A 1 271 ? -7.932 10.163 30.466 1.00 95.94 271 LEU A N 1
ATOM 2173 C CA . LEU A 1 271 ? -8.902 9.713 29.460 1.00 95.94 271 LEU A CA 1
ATOM 2174 C C . LEU A 1 271 ? -9.220 8.211 29.546 1.00 95.94 271 LEU A C 1
ATOM 2176 O O . LEU A 1 271 ? -10.122 7.752 28.847 1.00 95.94 271 LEU A O 1
ATOM 2180 N N . GLN A 1 272 ? -8.536 7.435 30.394 1.00 95.62 272 GLN A N 1
ATOM 2181 C CA . GLN A 1 272 ? -8.741 5.980 30.478 1.00 95.62 272 GLN A CA 1
ATOM 2182 C C . GLN A 1 272 ? -10.158 5.595 30.918 1.00 95.62 272 GLN A C 1
ATOM 2184 O O . GLN A 1 272 ? -10.666 4.552 30.506 1.00 95.62 272 GLN A O 1
ATOM 2189 N N . HIS A 1 273 ? -10.843 6.459 31.671 1.00 95.62 273 HIS A N 1
ATOM 2190 C CA . HIS A 1 273 ? -12.244 6.264 32.057 1.00 95.62 273 HIS A CA 1
ATOM 2191 C C . HIS A 1 273 ? -13.194 6.107 30.852 1.00 95.62 273 HIS A C 1
ATOM 2193 O O . HIS A 1 273 ? -14.243 5.478 30.980 1.00 95.62 273 HIS A O 1
ATOM 2199 N N . LEU A 1 274 ? -12.826 6.634 29.676 1.00 96.75 274 LEU A N 1
ATOM 2200 C CA . LEU A 1 274 ? -13.607 6.494 28.444 1.00 96.75 274 LEU A CA 1
ATOM 2201 C C . LEU A 1 274 ? -13.644 5.046 27.936 1.00 96.75 274 LEU A C 1
ATOM 2203 O O . LEU A 1 274 ? -14.569 4.678 27.222 1.00 96.75 274 LEU A O 1
ATOM 2207 N N . THR A 1 275 ? -12.678 4.202 28.311 1.00 95.62 275 THR A N 1
ATOM 2208 C CA . THR A 1 275 ? -12.625 2.796 27.861 1.00 95.62 275 THR A CA 1
ATOM 2209 C C . THR A 1 275 ? -13.803 1.961 28.367 1.00 95.62 275 THR A C 1
ATOM 2211 O O . THR A 1 275 ? -14.177 0.979 27.734 1.00 95.62 275 THR A O 1
ATOM 2214 N N . GLU A 1 276 ? -14.444 2.398 29.452 1.00 96.75 276 GLU A N 1
ATOM 2215 C CA . GLU A 1 276 ? -15.651 1.782 30.010 1.00 96.75 276 GLU A CA 1
ATOM 2216 C C . GLU A 1 276 ? -16.947 2.425 29.474 1.00 96.75 276 GLU A C 1
ATOM 2218 O O . GLU A 1 276 ? -18.046 2.013 29.843 1.00 96.75 276 GLU A O 1
ATOM 2223 N N . ARG A 1 277 ? -16.836 3.438 28.600 1.00 97.44 277 ARG A N 1
ATOM 2224 C CA . ARG A 1 277 ? -17.955 4.220 28.052 1.00 97.44 277 ARG A CA 1
ATOM 2225 C C . ARG A 1 277 ? -17.853 4.329 26.523 1.00 97.44 277 ARG A C 1
ATOM 2227 O O . ARG A 1 277 ? -17.466 5.384 26.012 1.00 97.44 277 ARG A O 1
ATOM 2234 N N . PRO A 1 278 ? -18.185 3.258 25.778 1.00 97.50 278 PRO A N 1
ATOM 2235 C CA . PRO A 1 278 ? -17.992 3.185 24.328 1.00 97.50 278 PRO A CA 1
ATOM 2236 C C . PRO A 1 278 ? -18.557 4.374 23.539 1.00 97.50 278 PRO A C 1
ATOM 2238 O O . PRO A 1 278 ? -17.863 4.917 22.678 1.00 97.50 278 PRO A O 1
ATOM 2241 N N . PHE A 1 279 ? -19.775 4.830 23.855 1.00 97.12 279 PHE A N 1
ATOM 2242 C CA . PHE A 1 279 ? -20.354 6.006 23.199 1.00 97.12 279 PHE A CA 1
ATOM 2243 C C . PHE A 1 279 ? -19.527 7.282 23.438 1.00 97.12 279 PHE A C 1
ATOM 2245 O O . PHE A 1 279 ? -19.153 7.978 22.489 1.00 97.12 279 PHE A O 1
ATOM 2252 N N . GLU A 1 280 ? -19.204 7.584 24.702 1.00 97.69 280 GLU A N 1
ATOM 2253 C CA . GLU A 1 280 ? -18.417 8.771 25.066 1.00 97.69 280 GLU A CA 1
ATOM 2254 C C . GLU A 1 280 ? -17.007 8.717 24.466 1.00 97.69 280 GLU A C 1
ATOM 2256 O O . GLU A 1 280 ? -16.490 9.744 24.015 1.00 97.69 280 GLU A O 1
ATOM 2261 N N . PHE A 1 281 ? -16.408 7.524 24.400 1.00 97.56 281 PHE A N 1
ATOM 2262 C CA . PHE A 1 281 ? -15.134 7.294 23.730 1.00 97.56 281 PHE A CA 1
ATOM 2263 C C . PHE A 1 281 ? -15.205 7.687 22.252 1.00 97.56 281 PHE A C 1
ATOM 2265 O O . PHE A 1 281 ? -14.437 8.547 21.818 1.00 97.56 281 PHE A O 1
ATOM 2272 N N . CYS A 1 282 ? -16.148 7.122 21.488 1.00 96.88 282 CYS A N 1
ATOM 2273 C CA . CYS A 1 282 ? -16.304 7.405 20.058 1.00 96.88 282 CYS A CA 1
ATOM 2274 C C . CYS A 1 282 ? -16.586 8.890 19.791 1.00 96.88 282 CYS A C 1
ATOM 2276 O O . CYS A 1 282 ? -15.954 9.494 18.921 1.00 96.88 282 CYS A O 1
ATOM 2278 N N . LYS A 1 283 ? -17.468 9.508 20.585 1.00 95.31 283 LYS A N 1
ATOM 2279 C CA . LYS A 1 283 ? -17.771 10.941 20.484 1.00 95.31 283 LYS A CA 1
ATOM 2280 C C . LYS A 1 283 ? -16.532 11.805 20.739 1.00 95.31 283 LYS A C 1
ATOM 2282 O O . LYS A 1 283 ? -16.251 12.737 19.986 1.00 95.31 283 LYS A O 1
ATOM 2287 N N . THR A 1 284 ? -15.756 11.480 21.772 1.00 95.56 284 THR A N 1
ATOM 2288 C CA . THR A 1 284 ? -14.519 12.205 22.109 1.00 95.56 284 THR A CA 1
ATOM 2289 C C . THR A 1 284 ? -13.447 12.020 21.034 1.00 95.56 284 THR A C 1
ATOM 2291 O O . THR A 1 284 ? -12.701 12.954 20.727 1.00 95.56 284 THR A O 1
ATOM 2294 N N . LEU A 1 285 ? -13.391 10.843 20.409 1.00 94.19 285 LEU A N 1
ATOM 2295 C CA . LEU A 1 285 ? -12.412 10.494 19.380 1.00 94.19 285 LEU A CA 1
ATOM 2296 C C . LEU A 1 285 ? -12.466 11.424 18.156 1.00 94.19 285 LEU A C 1
ATOM 2298 O O . LEU A 1 285 ? -11.425 11.776 17.599 1.00 94.19 285 LEU A O 1
ATOM 2302 N N . GLN A 1 286 ? -13.658 11.879 17.759 1.00 90.94 286 GLN A N 1
ATOM 2303 C CA . GLN A 1 286 ? -13.825 12.802 16.630 1.00 90.94 286 GLN A CA 1
ATOM 2304 C C . GLN A 1 286 ? -13.303 14.221 16.904 1.00 90.94 286 GLN A C 1
ATOM 2306 O O . GLN A 1 286 ? -12.982 14.940 15.948 1.00 90.94 286 GLN A O 1
ATOM 2311 N N . GLY A 1 287 ? -13.229 14.625 18.178 1.00 88.88 287 GLY A N 1
ATOM 2312 C CA . GLY A 1 287 ? -12.825 15.967 18.614 1.00 88.88 287 GLY A CA 1
ATOM 2313 C C . GLY A 1 287 ? -11.432 16.053 19.246 1.00 88.88 287 GLY A C 1
ATOM 2314 O O . GLY A 1 287 ? -10.876 17.144 19.339 1.00 88.88 287 GLY A O 1
ATOM 2315 N N . SER A 1 288 ? -10.840 14.929 19.660 1.00 91.81 288 SER A N 1
ATOM 2316 C CA . SER A 1 288 ? -9.593 14.911 20.433 1.00 91.81 288 SER A CA 1
ATOM 2317 C C . SER A 1 288 ? -8.414 14.348 19.639 1.00 91.81 288 SER A C 1
ATOM 2319 O O . SER A 1 288 ? -8.209 13.138 19.549 1.00 91.81 288 SER A O 1
ATOM 2321 N N . ASP A 1 289 ? -7.569 15.243 19.115 1.00 90.38 289 ASP A N 1
ATOM 2322 C CA . ASP A 1 289 ? -6.309 14.854 18.462 1.00 90.38 289 ASP A CA 1
ATOM 2323 C C . ASP A 1 289 ? -5.362 14.124 19.425 1.00 90.38 289 ASP A C 1
ATOM 2325 O O . ASP A 1 289 ? -4.672 13.185 19.031 1.00 90.38 289 ASP A O 1
ATOM 2329 N N . LYS A 1 290 ? -5.387 14.526 20.704 1.00 92.75 290 LYS A N 1
ATOM 2330 C CA . LYS A 1 290 ? -4.619 13.898 21.782 1.00 92.75 290 LYS A CA 1
ATOM 2331 C C . LYS A 1 290 ? -5.024 12.437 21.974 1.00 92.75 290 LYS A C 1
ATOM 2333 O O . LYS A 1 290 ? -4.146 11.585 22.022 1.00 92.75 290 LYS A O 1
ATOM 2338 N N . LEU A 1 291 ? -6.328 12.147 22.039 1.00 94.94 291 LEU A N 1
ATOM 2339 C CA . LEU A 1 291 ? -6.819 10.776 22.193 1.00 94.94 291 LEU A CA 1
ATOM 2340 C C . LEU A 1 291 ? -6.445 9.919 20.980 1.00 94.94 291 LEU A C 1
ATOM 2342 O O . LEU A 1 291 ? -5.881 8.844 21.151 1.00 94.94 291 LEU A O 1
ATOM 2346 N N . ARG A 1 292 ? -6.687 10.417 19.758 1.00 94.62 292 ARG A N 1
ATOM 2347 C CA . ARG A 1 292 ? -6.372 9.675 18.525 1.00 94.62 292 ARG A CA 1
ATOM 2348 C C . ARG A 1 292 ? -4.903 9.274 18.447 1.00 94.62 292 ARG A C 1
ATOM 2350 O O . ARG A 1 292 ? -4.607 8.128 18.144 1.00 94.62 292 ARG A O 1
ATOM 2357 N N . LYS A 1 293 ? -3.989 10.208 18.716 1.00 94.12 293 LYS A N 1
ATOM 2358 C CA . LYS A 1 293 ? -2.541 9.958 18.634 1.00 94.12 293 LYS A CA 1
ATOM 2359 C C . LYS A 1 293 ? -2.005 9.074 19.754 1.00 94.12 293 LYS A C 1
ATOM 2361 O O . LYS A 1 293 ? -0.931 8.508 19.591 1.00 94.12 293 LYS A O 1
ATOM 2366 N N . ALA A 1 294 ? -2.707 9.001 20.881 1.00 95.62 294 ALA A N 1
ATOM 2367 C CA . ALA A 1 294 ? -2.291 8.175 22.003 1.00 95.62 294 ALA A CA 1
ATOM 2368 C C . ALA A 1 294 ? -2.597 6.688 21.774 1.00 95.62 294 ALA A C 1
ATOM 2370 O O . ALA A 1 294 ? -1.820 5.836 22.189 1.00 95.62 294 ALA A O 1
ATOM 2371 N N . ILE A 1 295 ? -3.689 6.377 21.067 1.00 96.31 295 ILE A N 1
ATOM 2372 C CA . ILE A 1 295 ? -4.090 4.996 20.782 1.00 96.31 295 ILE A CA 1
ATOM 2373 C C . ILE A 1 295 ? -2.999 4.280 19.977 1.00 96.31 295 ILE A C 1
ATOM 2375 O O . ILE A 1 295 ? -2.720 4.628 18.829 1.00 96.31 295 ILE A O 1
ATOM 2379 N N . SER A 1 296 ? -2.436 3.225 20.564 1.00 94.44 296 SER A N 1
ATOM 2380 C CA . SER A 1 296 ? -1.421 2.379 19.938 1.00 94.44 296 SER A CA 1
ATOM 2381 C C . SER A 1 296 ? -1.968 0.975 19.701 1.00 94.44 296 SER A C 1
ATOM 2383 O O . SER A 1 296 ? -2.084 0.165 20.619 1.00 94.44 296 SER A O 1
ATOM 2385 N N . TRP A 1 297 ? -2.320 0.670 18.449 1.00 96.38 297 TRP A N 1
ATOM 2386 C CA . TRP A 1 297 ? -2.816 -0.651 18.062 1.00 96.38 297 TRP A CA 1
ATOM 2387 C C . TRP A 1 297 ? -2.492 -0.970 16.597 1.00 96.38 297 TRP A C 1
ATOM 2389 O O . TRP A 1 297 ? -2.948 -0.278 15.687 1.00 96.38 297 TRP A O 1
ATOM 2399 N N . GLN A 1 298 ? -1.726 -2.039 16.354 1.00 93.25 298 GLN A N 1
ATOM 2400 C CA . GLN A 1 298 ? -1.235 -2.403 15.011 1.00 93.25 298 GLN A CA 1
ATOM 2401 C C . GLN A 1 298 ? -2.216 -3.251 14.181 1.00 93.25 298 GLN A C 1
ATOM 2403 O O . GLN A 1 298 ? -2.063 -3.354 12.956 1.00 93.25 298 GLN A O 1
ATOM 2408 N N . GLY A 1 299 ? -3.224 -3.832 14.834 1.00 96.00 299 GLY A N 1
ATOM 2409 C CA . GLY A 1 299 ? -4.154 -4.774 14.220 1.00 96.00 299 GLY A CA 1
ATOM 2410 C C . GLY A 1 299 ? -3.707 -6.233 14.316 1.00 96.00 299 GLY A C 1
ATOM 2411 O O . GLY A 1 299 ? -2.532 -6.534 14.528 1.00 96.00 299 GLY A O 1
ATOM 2412 N N . LEU A 1 300 ? -4.663 -7.144 14.148 1.00 94.44 300 LEU A N 1
ATOM 2413 C CA . LEU A 1 300 ? -4.431 -8.589 14.132 1.00 94.44 300 LEU A CA 1
ATOM 2414 C C . LEU A 1 300 ? -3.934 -9.114 12.778 1.00 94.44 300 LEU A C 1
ATOM 2416 O O . LEU A 1 300 ? -3.233 -10.126 12.745 1.00 94.44 300 LEU A O 1
ATOM 2420 N N . VAL A 1 301 ? -4.266 -8.453 11.662 1.00 92.56 301 VAL A N 1
ATOM 2421 C CA . VAL A 1 301 ? -3.865 -8.921 10.326 1.00 92.56 301 VAL A CA 1
ATOM 2422 C C . VAL A 1 301 ? -2.528 -8.326 9.883 1.00 92.56 301 VAL A C 1
ATOM 2424 O O . VAL A 1 301 ? -2.257 -7.128 10.028 1.00 92.56 301 VAL A O 1
ATOM 2427 N N . ARG A 1 302 ? -1.682 -9.181 9.297 1.00 89.69 302 ARG A N 1
ATOM 2428 C CA . ARG A 1 302 ? -0.376 -8.814 8.735 1.00 89.69 302 ARG A CA 1
ATOM 2429 C C . ARG A 1 302 ? -0.405 -8.983 7.225 1.00 89.69 302 ARG A C 1
ATOM 2431 O O . ARG A 1 302 ? -0.636 -10.080 6.732 1.00 89.69 302 ARG A O 1
ATOM 2438 N N . PHE A 1 303 ? -0.118 -7.904 6.510 1.00 91.38 303 PHE A N 1
ATOM 2439 C CA . PHE A 1 303 ? 0.020 -7.915 5.059 1.00 91.38 303 PHE A CA 1
ATOM 2440 C C . PHE A 1 303 ? 1.494 -7.971 4.691 1.00 91.38 303 PHE A C 1
ATOM 2442 O O . PHE A 1 303 ? 2.304 -7.228 5.244 1.00 91.38 303 PHE A O 1
ATOM 2449 N N . TRP A 1 304 ? 1.822 -8.865 3.771 1.00 90.94 304 TRP A N 1
ATOM 2450 C CA . TRP A 1 304 ? 3.166 -9.046 3.246 1.00 90.94 304 TRP A CA 1
ATOM 2451 C C . TRP A 1 304 ? 3.231 -8.453 1.844 1.00 90.94 304 TRP A C 1
ATOM 2453 O O . TRP A 1 304 ? 2.207 -8.304 1.177 1.00 90.94 304 TRP A O 1
ATOM 2463 N N . ASP A 1 305 ? 4.435 -8.099 1.414 1.00 92.38 305 ASP A N 1
ATOM 2464 C CA . ASP A 1 305 ? 4.665 -7.618 0.057 1.00 92.38 305 ASP A CA 1
ATOM 2465 C C . ASP A 1 305 ? 4.288 -8.688 -0.968 1.00 92.38 305 ASP A C 1
ATOM 2467 O O . ASP A 1 305 ? 4.600 -9.868 -0.792 1.00 92.38 305 ASP A O 1
ATOM 2471 N N . VAL A 1 306 ? 3.634 -8.268 -2.048 1.00 91.19 306 VAL A N 1
ATOM 2472 C CA . VAL A 1 306 ? 3.249 -9.150 -3.150 1.00 91.19 306 VAL A CA 1
ATOM 2473 C C . VAL A 1 306 ? 4.291 -9.053 -4.252 1.00 91.19 306 VAL A C 1
ATOM 2475 O O . VAL A 1 306 ? 4.601 -7.963 -4.738 1.00 91.19 306 VAL A O 1
ATOM 2478 N N . PHE A 1 307 ? 4.811 -10.207 -4.663 1.00 89.19 307 PHE A N 1
ATOM 2479 C CA . PHE A 1 307 ? 5.764 -10.318 -5.762 1.00 89.19 307 PHE A CA 1
ATOM 2480 C C . PHE A 1 307 ? 5.065 -10.790 -7.030 1.00 89.19 307 PHE A C 1
ATOM 2482 O O . PHE A 1 307 ? 4.394 -11.825 -7.028 1.00 89.19 307 PHE A O 1
ATOM 2489 N N . PHE A 1 308 ? 5.229 -10.018 -8.101 1.00 85.81 308 PHE A N 1
ATOM 2490 C CA . PHE A 1 308 ? 4.654 -10.320 -9.405 1.00 85.81 308 PHE A CA 1
ATOM 2491 C C . PHE A 1 308 ? 5.494 -11.342 -10.158 1.00 85.81 308 PHE A C 1
ATOM 2493 O O . PHE A 1 308 ? 6.709 -11.408 -9.988 1.00 85.81 308 PHE A O 1
ATOM 2500 N N . ASP A 1 309 ? 4.850 -12.066 -11.068 1.00 74.50 309 ASP A N 1
ATOM 2501 C CA . ASP A 1 309 ? 5.579 -12.710 -12.152 1.00 74.50 309 ASP A CA 1
ATOM 2502 C C . ASP A 1 309 ? 6.209 -11.618 -13.039 1.00 74.50 309 ASP A C 1
ATOM 2504 O O . ASP A 1 309 ? 5.528 -10.696 -13.500 1.00 74.50 309 ASP A O 1
ATOM 2508 N N . THR A 1 310 ? 7.529 -11.669 -13.213 1.00 65.25 310 THR A N 1
ATOM 2509 C CA . THR A 1 310 ? 8.331 -10.572 -13.777 1.00 65.25 310 THR A CA 1
ATOM 2510 C C . THR A 1 310 ? 8.203 -10.421 -15.292 1.00 65.25 310 THR A C 1
ATOM 2512 O O . THR A 1 310 ? 8.719 -9.457 -15.854 1.00 65.25 310 THR A O 1
ATOM 2515 N N . ASP A 1 311 ? 7.509 -11.344 -15.956 1.00 68.50 311 ASP A N 1
ATOM 2516 C CA . ASP A 1 311 ? 7.399 -11.403 -17.416 1.00 68.50 311 ASP A CA 1
ATOM 2517 C C . ASP A 1 311 ? 6.427 -10.373 -18.033 1.00 68.50 311 ASP A C 1
ATOM 2519 O O . ASP A 1 311 ? 6.332 -10.286 -19.258 1.00 68.50 311 ASP A O 1
ATOM 2523 N N . PHE A 1 312 ? 5.718 -9.580 -17.220 1.00 70.19 312 PHE A N 1
ATOM 2524 C CA . PHE A 1 312 ? 4.554 -8.791 -17.659 1.00 70.19 312 PHE A CA 1
ATOM 2525 C C . PHE A 1 312 ? 4.709 -7.259 -17.569 1.00 70.19 312 PHE A C 1
ATOM 2527 O O . PHE A 1 312 ? 3.707 -6.548 -17.520 1.00 70.19 312 PHE A O 1
ATOM 2534 N N . LEU A 1 313 ? 5.933 -6.717 -17.552 1.00 83.44 313 LEU A N 1
ATOM 2535 C CA . LEU A 1 313 ? 6.134 -5.259 -17.546 1.00 83.44 313 LEU A CA 1
ATOM 2536 C C . LEU A 1 313 ? 5.935 -4.636 -18.939 1.00 83.44 313 LEU A C 1
ATOM 2538 O O . LEU A 1 313 ? 6.536 -5.059 -19.932 1.00 83.44 313 LEU A O 1
ATOM 2542 N N . ASP A 1 314 ? 5.141 -3.568 -18.991 1.00 83.50 314 ASP A N 1
ATOM 2543 C CA . ASP A 1 314 ? 4.891 -2.768 -20.190 1.00 83.50 314 ASP A CA 1
ATOM 2544 C C . ASP A 1 314 ? 5.133 -1.272 -19.922 1.00 83.50 314 ASP A C 1
ATOM 2546 O O . ASP A 1 314 ? 5.169 -0.824 -18.778 1.00 83.50 314 ASP A O 1
ATOM 2550 N N . VAL A 1 315 ? 5.349 -0.516 -20.994 1.00 82.88 315 VAL A N 1
ATOM 2551 C CA . VAL A 1 315 ? 5.429 0.941 -21.000 1.00 82.88 315 VAL A CA 1
ATOM 2552 C C . VAL A 1 315 ? 4.073 1.471 -21.425 1.00 82.88 315 VAL A C 1
ATOM 2554 O O . VAL A 1 315 ? 3.615 1.172 -22.526 1.00 82.88 315 VAL A O 1
ATOM 2557 N N . ASP A 1 316 ? 3.482 2.289 -20.566 1.00 78.75 316 ASP A N 1
ATOM 2558 C CA . ASP A 1 316 ? 2.219 2.967 -20.827 1.00 78.75 316 ASP A CA 1
ATOM 2559 C C . ASP A 1 316 ? 2.418 4.489 -20.849 1.00 78.75 316 ASP A C 1
ATOM 2561 O O . ASP A 1 316 ? 3.400 5.005 -20.305 1.00 78.75 316 ASP A O 1
ATOM 2565 N N . ILE A 1 317 ? 1.500 5.203 -21.499 1.00 77.25 317 ILE A N 1
ATOM 2566 C CA . ILE A 1 317 ? 1.514 6.664 -21.590 1.00 77.25 317 ILE A CA 1
ATOM 2567 C C . ILE A 1 317 ? 0.480 7.218 -20.613 1.00 77.25 317 ILE A C 1
ATOM 2569 O O . ILE A 1 317 ? -0.725 7.041 -20.782 1.00 77.25 317 ILE A O 1
ATOM 2573 N N . LEU A 1 318 ? 0.956 7.933 -19.595 1.00 72.44 318 LEU A N 1
ATOM 2574 C CA . LEU A 1 318 ? 0.094 8.642 -18.656 1.00 72.44 318 LEU A CA 1
ATOM 2575 C C . LEU A 1 318 ? -0.233 10.027 -19.213 1.00 72.44 318 LEU A C 1
ATOM 2577 O O . LEU A 1 318 ? 0.570 10.952 -19.098 1.00 72.44 318 LEU A O 1
ATOM 2581 N N . ASN A 1 319 ? -1.423 10.172 -19.791 1.00 67.19 319 ASN A N 1
ATOM 2582 C CA . ASN A 1 319 ? -1.921 11.467 -20.245 1.00 67.19 319 ASN A CA 1
ATOM 2583 C C . ASN A 1 319 ? -2.571 12.209 -19.068 1.00 67.19 319 ASN A C 1
ATOM 2585 O O . ASN A 1 319 ? -3.614 11.765 -18.584 1.00 67.19 319 ASN A O 1
ATOM 2589 N N . PRO A 1 320 ? -2.007 13.332 -18.581 1.00 62.19 320 PRO A N 1
ATOM 2590 C CA . PRO A 1 320 ? -2.670 14.129 -17.560 1.00 62.19 320 PRO A CA 1
ATOM 2591 C C . PRO A 1 320 ? -3.944 14.742 -18.153 1.00 62.19 320 PRO A C 1
ATOM 2593 O O . PRO A 1 320 ? -3.885 15.546 -19.083 1.00 62.19 320 PRO A O 1
ATOM 2596 N N . HIS A 1 321 ? -5.097 14.366 -17.601 1.00 56.66 321 HIS A N 1
ATOM 2597 C CA . HIS A 1 321 ? -6.409 14.845 -18.047 1.00 56.66 321 HIS A CA 1
ATOM 2598 C C . HIS A 1 321 ? -6.743 16.280 -17.594 1.00 56.66 321 HIS A C 1
ATOM 2600 O O . HIS A 1 321 ? -7.761 16.814 -18.014 1.00 56.66 321 HIS A O 1
ATOM 2606 N N . HIS A 1 322 ? -5.879 16.923 -16.795 1.00 64.94 322 HIS A N 1
ATOM 2607 C CA . HIS A 1 322 ? -6.105 18.269 -16.242 1.00 64.94 322 HIS A CA 1
ATOM 2608 C C . HIS A 1 322 ? -4.850 19.145 -16.327 1.00 64.94 322 HIS A C 1
ATOM 2610 O O . HIS A 1 322 ? -4.339 19.655 -15.327 1.00 64.94 322 HIS A O 1
ATOM 2616 N N . LYS A 1 323 ? -4.269 19.250 -17.524 1.00 68.38 323 LYS A N 1
ATOM 2617 C CA . LYS A 1 323 ? -3.023 19.998 -17.729 1.00 68.38 323 LYS A CA 1
ATOM 2618 C C . LYS A 1 323 ? -3.204 21.478 -17.397 1.00 68.38 323 LYS A C 1
ATOM 2620 O O . LYS A 1 323 ? -2.313 22.059 -16.782 1.00 68.38 323 LYS A O 1
ATOM 2625 N N . ASP A 1 324 ? -4.334 22.070 -17.777 1.00 73.69 324 ASP A N 1
ATOM 2626 C CA . ASP A 1 324 ? -4.574 23.491 -17.524 1.00 73.69 324 ASP A CA 1
ATOM 2627 C C . ASP A 1 324 ? -4.744 23.759 -16.020 1.00 73.69 324 ASP A C 1
ATOM 2629 O O . ASP A 1 324 ? -4.245 24.771 -15.523 1.00 73.69 324 ASP A O 1
ATOM 2633 N N . TYR A 1 325 ? -5.308 22.812 -15.266 1.00 73.88 325 TYR A N 1
ATOM 2634 C CA . TYR A 1 325 ? -5.298 22.854 -13.801 1.00 73.88 325 TYR A CA 1
ATOM 2635 C C . TYR A 1 325 ? -3.889 22.784 -13.205 1.00 73.88 325 TYR A C 1
ATOM 2637 O O . TYR A 1 325 ? -3.516 23.650 -12.412 1.00 73.88 325 TYR A O 1
ATOM 2645 N N . TYR A 1 326 ? -3.073 21.806 -13.612 1.00 66.50 326 TYR A N 1
ATOM 2646 C CA . TYR A 1 326 ? -1.703 21.672 -13.100 1.00 66.50 326 TYR A CA 1
ATOM 2647 C C . TYR A 1 326 ? -0.804 22.864 -13.460 1.00 66.50 326 TYR A C 1
ATOM 2649 O O . TYR A 1 326 ? 0.143 23.165 -12.736 1.00 66.50 326 TYR A O 1
ATOM 2657 N N . GLU A 1 327 ? -1.098 23.564 -14.555 1.00 77.56 327 GLU A N 1
ATOM 2658 C CA . GLU A 1 327 ? -0.398 24.785 -14.970 1.00 77.56 327 GLU A CA 1
ATOM 2659 C C . GLU A 1 327 ? -0.991 26.068 -14.351 1.00 77.56 327 GLU A C 1
ATOM 2661 O O . GLU A 1 327 ? -0.529 27.166 -14.667 1.00 77.56 327 GLU A O 1
ATOM 2666 N N . GLY A 1 328 ? -1.997 25.955 -13.474 1.00 72.69 328 GLY A N 1
ATOM 2667 C CA . GLY A 1 328 ? -2.630 27.088 -12.790 1.00 72.69 328 GLY A CA 1
ATOM 2668 C C . GLY A 1 328 ? -3.481 27.979 -13.700 1.00 72.69 328 GLY A C 1
ATOM 2669 O O . GLY A 1 328 ? -3.706 29.147 -13.387 1.00 72.69 328 GLY A O 1
ATOM 2670 N N . LYS A 1 329 ? -3.931 27.457 -14.845 1.00 78.56 329 LYS A N 1
ATOM 2671 C CA . LYS A 1 329 ? -4.699 28.188 -15.868 1.00 78.56 329 LYS A CA 1
ATOM 2672 C C . LYS A 1 329 ? -6.213 28.109 -15.675 1.00 78.56 329 LYS A C 1
ATOM 2674 O O . LYS A 1 329 ? -6.933 28.879 -16.306 1.00 78.56 329 LYS A O 1
ATOM 2679 N N . GLY A 1 330 ? -6.699 27.219 -14.814 1.00 77.62 330 GLY A N 1
ATOM 2680 C CA . GLY A 1 330 ? -8.121 27.080 -14.507 1.00 77.62 330 GLY A CA 1
ATOM 2681 C C . GLY A 1 330 ? -8.402 25.978 -13.481 1.00 77.62 330 GLY A C 1
ATOM 2682 O O . GLY A 1 330 ? -7.488 25.250 -13.104 1.00 77.62 330 GLY A O 1
ATOM 2683 N N . PRO A 1 331 ? -9.645 25.863 -12.986 1.00 71.38 331 PRO A N 1
ATOM 2684 C CA . PRO A 1 331 ? -10.071 24.721 -12.180 1.00 71.38 331 PRO A CA 1
ATOM 2685 C C . PRO A 1 331 ? -10.127 23.440 -13.036 1.00 71.38 331 PRO A C 1
ATOM 2687 O O . PRO A 1 331 ? -10.380 23.536 -14.238 1.00 71.38 331 PRO A O 1
ATOM 2690 N N . PRO A 1 332 ? -9.930 22.248 -12.443 1.00 72.19 332 PRO A N 1
ATOM 2691 C CA . PRO A 1 332 ? -9.951 20.999 -13.196 1.00 72.19 332 PRO A CA 1
ATOM 2692 C C . PRO A 1 332 ? -11.373 20.724 -13.695 1.00 72.19 332 PRO A C 1
ATOM 2694 O O . PRO A 1 332 ? -12.328 20.800 -12.920 1.00 72.19 332 PRO A O 1
ATOM 2697 N N . HIS A 1 333 ? -11.528 20.411 -14.983 1.00 71.25 333 HIS A N 1
ATOM 2698 C CA . HIS A 1 333 ? -12.816 20.003 -15.546 1.00 71.25 333 HIS A CA 1
ATOM 2699 C C . HIS A 1 333 ? -12.671 18.922 -16.627 1.00 71.25 333 HIS A C 1
ATOM 2701 O O . HIS A 1 333 ? -11.704 18.905 -17.390 1.00 71.25 333 HIS A O 1
ATOM 2707 N N . ASP A 1 334 ? -13.685 18.068 -16.764 1.00 64.50 334 ASP A N 1
ATOM 2708 C CA . ASP A 1 334 ? -13.660 16.880 -17.639 1.00 64.50 334 ASP A CA 1
ATOM 2709 C C . ASP A 1 334 ? -13.727 17.193 -19.146 1.00 64.50 334 ASP A C 1
ATOM 2711 O O . ASP A 1 334 ? -13.598 16.303 -19.983 1.00 64.50 334 ASP A O 1
ATOM 2715 N N . ALA A 1 335 ? -13.927 18.463 -19.513 1.00 67.88 335 ALA A N 1
ATOM 2716 C CA . ALA A 1 335 ? -13.930 18.919 -20.904 1.00 67.88 335 ALA A CA 1
ATOM 2717 C C . ALA A 1 335 ? -12.523 19.215 -21.468 1.00 67.88 335 ALA A C 1
ATOM 2719 O O . ALA A 1 335 ? -12.403 19.634 -22.623 1.00 67.88 335 ALA A O 1
ATOM 2720 N N . GLU A 1 336 ? -11.454 19.033 -20.682 1.00 64.56 336 GLU A N 1
ATOM 2721 C CA . GLU A 1 336 ? -10.086 19.182 -21.183 1.00 64.56 336 GLU A CA 1
ATOM 2722 C C . GLU A 1 336 ? -9.744 18.042 -22.152 1.00 64.56 336 GLU A C 1
ATOM 2724 O O . GLU A 1 336 ? -9.920 16.857 -21.868 1.00 64.56 336 GLU A O 1
ATOM 2729 N N . SER A 1 337 ? -9.239 18.402 -23.333 1.00 63.75 337 SER A N 1
ATOM 2730 C CA . SER A 1 337 ? -8.760 17.405 -24.287 1.00 63.75 337 SER A CA 1
ATOM 2731 C C . SER A 1 337 ? -7.401 16.871 -23.825 1.00 63.75 337 SER A C 1
ATOM 2733 O O . SER A 1 337 ? -6.467 17.673 -23.699 1.00 63.75 337 SER A O 1
ATOM 2735 N N . PRO A 1 338 ? -7.239 15.549 -23.624 1.00 55.00 338 PRO A N 1
ATOM 2736 C CA . PRO A 1 338 ? -5.934 14.985 -23.317 1.00 55.00 338 PRO A CA 1
ATOM 2737 C C . PRO A 1 338 ? -4.978 15.291 -24.474 1.00 55.00 338 PRO A C 1
ATOM 2739 O O . PRO A 1 338 ? -5.331 15.137 -25.646 1.00 55.00 338 PRO A O 1
ATOM 2742 N N . LYS A 1 339 ? -3.765 15.746 -24.151 1.00 54.97 339 LYS A N 1
ATOM 2743 C CA . LYS A 1 339 ? -2.674 15.861 -25.125 1.00 54.97 339 LYS A CA 1
ATOM 2744 C C . LYS A 1 339 ? -1.803 14.609 -24.994 1.00 54.97 339 LYS A C 1
ATOM 2746 O O . LYS A 1 339 ? -1.066 14.553 -24.010 1.00 54.97 339 LYS A O 1
ATOM 2751 N N . PRO A 1 340 ? -1.952 13.622 -25.899 1.00 49.22 340 PRO A N 1
ATOM 2752 C CA . PRO A 1 340 ? -1.140 12.410 -25.892 1.00 49.22 340 PRO A CA 1
ATOM 2753 C C . PRO A 1 340 ? 0.341 12.678 -26.158 1.00 49.22 340 PRO A C 1
ATOM 2755 O O . PRO A 1 340 ? 0.660 13.731 -26.766 1.00 49.22 340 PRO A O 1
#

Secondary structure (DSSP, 8-state):
----S---------EEEEEEEEE----HHHHHHHHHHTTTS-HHHHHHTS---EEEEEEEEE-HHHHHHHHHHHHHHHHTT-HHHHHHHS---S-EE--S-HHHHHHTTSS--HHHHHHHHHHHHHHHHHHHHH-S---------SS-----TTS--SSS----EETTTTEEEE-HHHHHHHHHHHHHHHHHH-TT----HHHHHHHH---TT-TTTS-GGGS-S-HHHHHHHHHHHHHHHHHHHHTTTT-HHHHHHHH-HHHHTTS-GGGGGGGG-HHHHHHHHHH-HHHHHH-----S----PEEPPGGG--------TTHHHHTTSS---TTPPP--

Foldseek 3Di:
DPDDPPDPPDPLDKDKDKDKDFFWDADPVCCVVCLPCVLQAALQCLFAPTFRQWTAIDIDIDGPVRSVVVVVVVVVCLQVLVVNVVCVVGPGDDIGGDDPSNQSSNSSSLDDHVLLQVVLVVVVVVVVVVVVVVDVDDDDDDDDDPDDDFPQQVPDGSPHGDGDADPPRRAHWDAQVNVLVVVLLVLLCCQQPPPPDPGHPLLSCQAANADCCPLLQHDLVPDDPDPVSSVSSCSSVVSLLCCLVPPQVPDPSLLVSLPDPLQLVLAPPVCSVCSNPRSVLSVVSSVDPNRSVSGGIRHPDDTHMGGDDSNDDDDDDDFPQAVCVVVVNDDRDNPRDTDD